Protein AF-X1D7E9-F1 (afdb_monomer_lite)

pLDDT: mean 92.28, std 5.75, range [45.84, 98.38]

Organism: NCBI:txid412755

Secondary structure (DSSP, 8-state):
--HHHHHHHHHHHHHHHHHHHHHHHHHHHHHHHHHHHTT-EETTEEGGGSHHHHHHHHHHHHHHHHHHHHHHHHHHHHHTT---HHHHHHHHHHHHHHHHHHHHHHHHHHTHHHHSTTSTHHHHHHHHHHHHHTTS-HHHHHHHHHHHHHTTT-S---EEEEGGGTEEEE--SPPTTTTS--SHHHHHHHHHHHHHHSTTPPPPHHHHHHHH---HHHHHHHHHHHHHTTSS------

Sequence (238 aa):
GKGWNIMMAGLNFERLINNTAMLGNVQDIIKLLFYYTRRRIQFNKTTSQIPRIQDLIAEILSMYRMGKVFNYNCAKQLDDGIEPTVDVSIAKWIPAEFLRDLTSRAIQVMGGDGVMSYYPVGPMLIGAKINEIAAGSTETQKMIIYRFSSRKFNEPFRMRWIDEINSAVVSKKDSRFKGLEVNEENVLKVIAHDYKVNPALYMTPDDVREDIGGSRTDLLNIFNKLEEQKLIAVHQDR

Foldseek 3Di:
DCVVVVVVVCLLVVLLVVLVVLLVLLVVLLVVLVVQQCPDDDPNHRNCPPVVSVVLSVVSVVLSVVLVVLSVVCVVCVVVVHNCLLSSLVSQQPSLVVSLVSLVVSLVSNPPVSCDPPDCSNVSNVVSNVSCPPSHHSVRSVVSNCVVVCVVVVPDQAWAQDPVVRATDRDPDAAPQAPPDPALVSLLVLQVRSCVRPPPDDDDLVNSCSHHNDDSVSSVVSVVVCVVVVSDDDDDDD

Radius of gyration: 27.27 Å; chains: 1; bounding box: 57×47×74 Å

InterPro domains:
  IPR009075 Acyl-CoA dehydrogenase/oxidase, C-terminal [PF00441] (1-147)
  IPR036250 Acyl-CoA dehydrogenase-like, C-terminal [SSF47203] (1-151)

Structure (mmCIF, N/CA/C/O backbone):
data_AF-X1D7E9-F1
#
_entry.id   AF-X1D7E9-F1
#
loop_
_atom_site.group_PDB
_atom_site.id
_atom_site.type_symbol
_atom_site.label_atom_id
_atom_site.label_alt_id
_atom_site.label_comp_id
_atom_site.label_asym_id
_atom_site.label_entity_id
_atom_site.label_seq_id
_atom_site.pdbx_PDB_ins_code
_atom_site.Cartn_x
_atom_site.Cartn_y
_atom_site.Cartn_z
_atom_site.occupancy
_atom_site.B_iso_or_equiv
_atom_site.auth_seq_id
_atom_site.auth_comp_id
_atom_site.auth_asym_id
_atom_site.auth_atom_id
_atom_site.pdbx_PDB_model_num
ATOM 1 N N . GLY A 1 1 ? 24.567 -24.540 6.178 1.00 80.44 1 GLY A N 1
ATOM 2 C CA . GLY A 1 1 ? 23.456 -25.248 6.861 1.00 80.44 1 GLY A CA 1
ATOM 3 C C . GLY A 1 1 ? 22.112 -24.871 6.246 1.00 80.44 1 GLY A C 1
ATOM 4 O O . GLY A 1 1 ? 22.088 -23.973 5.418 1.00 80.44 1 GLY A O 1
ATOM 5 N N . LYS A 1 2 ? 21.006 -25.531 6.636 1.00 91.31 2 LYS A N 1
ATOM 6 C CA . LYS A 1 2 ? 19.639 -25.315 6.090 1.00 91.31 2 LYS A CA 1
ATOM 7 C C . LYS A 1 2 ? 18.788 -24.271 6.853 1.00 91.31 2 LYS A C 1
ATOM 9 O O . LYS A 1 2 ? 17.602 -24.138 6.574 1.00 91.31 2 LYS A O 1
ATOM 14 N N . GLY A 1 3 ? 19.371 -23.539 7.809 1.00 87.50 3 GLY A N 1
ATOM 15 C CA . GLY A 1 3 ? 18.633 -22.677 8.750 1.00 87.50 3 GLY A CA 1
ATOM 16 C C . GLY A 1 3 ? 17.791 -21.575 8.099 1.00 87.50 3 GLY A C 1
ATOM 17 O O . GLY A 1 3 ? 16.661 -21.354 8.519 1.00 87.50 3 GLY A O 1
ATOM 18 N N . TRP A 1 4 ? 18.290 -20.947 7.028 1.00 85.50 4 TRP A N 1
ATOM 19 C CA . TRP A 1 4 ? 17.543 -19.923 6.288 1.00 85.50 4 TRP A CA 1
ATOM 20 C C . TRP A 1 4 ? 16.211 -20.453 5.742 1.00 85.50 4 TRP A C 1
ATOM 22 O O . TRP A 1 4 ? 15.165 -19.851 5.963 1.00 85.50 4 TRP A O 1
ATOM 32 N N . ASN A 1 5 ? 16.241 -21.615 5.085 1.00 84.06 5 ASN A N 1
ATOM 33 C CA . ASN A 1 5 ? 15.048 -22.211 4.483 1.00 84.06 5 ASN A CA 1
ATOM 34 C C . ASN A 1 5 ? 14.026 -22.624 5.548 1.00 84.06 5 ASN A C 1
ATOM 36 O O . ASN A 1 5 ? 12.832 -22.448 5.342 1.00 84.06 5 ASN A O 1
ATOM 40 N N . ILE A 1 6 ? 14.493 -23.130 6.695 1.00 86.31 6 ILE A N 1
ATOM 41 C CA . ILE A 1 6 ? 13.623 -23.512 7.817 1.00 86.31 6 ILE A CA 1
ATOM 42 C C . ILE A 1 6 ? 12.933 -22.275 8.405 1.00 86.31 6 ILE A C 1
ATOM 44 O O . ILE A 1 6 ? 11.724 -22.288 8.607 1.00 86.31 6 ILE A O 1
ATOM 48 N N . MET A 1 7 ? 13.682 -21.192 8.632 1.00 83.81 7 MET A N 1
ATOM 49 C CA . MET A 1 7 ? 13.130 -19.937 9.149 1.00 83.81 7 MET A CA 1
ATOM 50 C C . MET A 1 7 ? 12.119 -19.311 8.179 1.00 83.81 7 MET A C 1
ATOM 52 O O . MET A 1 7 ? 11.066 -18.844 8.601 1.00 83.81 7 MET A O 1
ATOM 56 N N . MET A 1 8 ? 12.413 -19.319 6.875 1.00 82.12 8 MET A N 1
ATOM 57 C CA . MET A 1 8 ? 11.519 -18.743 5.866 1.00 82.12 8 MET A CA 1
ATOM 58 C C . MET A 1 8 ? 10.240 -19.560 5.652 1.00 82.12 8 MET A C 1
ATOM 60 O O . MET A 1 8 ? 9.213 -18.969 5.333 1.00 82.12 8 MET A O 1
ATOM 64 N N . ALA A 1 9 ? 10.269 -20.879 5.873 1.00 79.62 9 ALA A N 1
ATOM 65 C CA . ALA A 1 9 ? 9.110 -21.750 5.666 1.00 79.62 9 ALA A CA 1
ATOM 66 C C . ALA A 1 9 ? 7.913 -21.408 6.575 1.00 79.62 9 ALA A C 1
ATOM 68 O O . ALA A 1 9 ? 6.772 -21.572 6.162 1.00 79.62 9 ALA A O 1
ATOM 69 N N . GLY A 1 10 ? 8.152 -20.921 7.799 1.00 84.38 10 GLY A N 1
ATOM 70 C CA . GLY A 1 10 ? 7.080 -20.560 8.740 1.00 84.38 10 GLY A CA 1
ATOM 71 C C . GLY A 1 10 ? 6.667 -19.086 8.709 1.00 84.38 10 GLY A C 1
ATOM 72 O O . GLY A 1 10 ? 5.610 -18.724 9.224 1.00 84.38 10 GLY A O 1
ATOM 73 N N . LEU A 1 11 ? 7.485 -18.219 8.108 1.00 86.44 11 LEU A N 1
ATOM 74 C CA . LEU A 1 11 ? 7.355 -16.774 8.288 1.00 86.44 11 LEU A CA 1
ATOM 75 C C . LEU A 1 11 ? 6.113 -16.191 7.595 1.00 86.44 11 LEU A C 1
ATOM 77 O O . LEU A 1 11 ? 5.503 -15.252 8.103 1.00 86.44 11 LEU A O 1
ATOM 81 N N . ASN A 1 12 ? 5.708 -16.738 6.447 1.00 84.94 12 ASN A N 1
ATOM 82 C CA . ASN A 1 12 ? 4.492 -16.284 5.763 1.00 84.94 12 ASN A CA 1
ATOM 83 C C . ASN A 1 12 ? 3.224 -16.670 6.537 1.00 84.94 12 ASN A C 1
ATOM 85 O O . ASN A 1 12 ? 2.310 -15.855 6.672 1.00 84.94 12 ASN A O 1
ATOM 89 N N . PHE A 1 13 ? 3.209 -17.863 7.128 1.00 88.31 13 PHE A N 1
ATOM 90 C CA . PHE A 1 13 ? 2.128 -18.294 8.007 1.00 88.31 13 PHE A CA 1
ATOM 91 C C . PHE A 1 13 ? 2.035 -17.417 9.267 1.00 88.31 13 PHE A C 1
ATOM 93 O O . PHE A 1 13 ? 0.954 -16.940 9.614 1.00 88.31 13 PHE A O 1
ATOM 100 N N . GLU A 1 14 ? 3.171 -17.110 9.904 1.00 90.69 14 GLU A N 1
ATOM 101 C CA . GLU A 1 14 ? 3.236 -16.199 11.057 1.00 90.69 14 GLU A CA 1
ATOM 102 C C . GLU A 1 14 ? 2.660 -14.811 10.728 1.00 90.69 14 GLU A C 1
ATOM 104 O O . GLU A 1 14 ? 1.831 -14.280 11.473 1.00 90.69 14 GLU A O 1
ATOM 109 N N . ARG A 1 15 ? 3.053 -14.228 9.587 1.00 91.50 15 ARG A N 1
ATOM 110 C CA . ARG A 1 15 ? 2.552 -12.920 9.125 1.00 91.50 15 ARG A CA 1
ATOM 111 C C . ARG A 1 15 ? 1.037 -12.910 8.966 1.00 91.50 15 ARG A C 1
ATOM 113 O O . ARG A 1 15 ? 0.391 -11.932 9.347 1.00 91.50 15 ARG A O 1
ATOM 120 N N . LEU A 1 16 ? 0.477 -13.991 8.429 1.00 91.31 16 LEU A N 1
ATOM 121 C CA . LEU A 1 16 ? -0.961 -14.122 8.242 1.00 91.31 16 LEU A CA 1
ATOM 122 C C . LEU A 1 16 ? -1.711 -14.231 9.580 1.00 91.31 16 LEU A C 1
ATOM 124 O O . LEU A 1 16 ? -2.737 -13.574 9.779 1.00 91.31 16 LEU A O 1
ATOM 128 N N . ILE A 1 17 ? -1.182 -15.006 10.531 1.00 91.88 17 ILE A N 1
ATOM 129 C CA . ILE A 1 17 ? -1.747 -15.087 11.886 1.00 91.88 17 ILE A CA 1
ATOM 130 C C . ILE A 1 17 ? -1.726 -13.712 12.552 1.00 91.88 17 ILE A C 1
ATOM 132 O O . ILE A 1 17 ? -2.746 -13.274 13.089 1.00 91.88 17 ILE A O 1
ATOM 136 N N . ASN A 1 18 ? -0.599 -13.000 12.473 1.00 91.69 18 ASN A N 1
ATOM 137 C CA . ASN A 1 18 ? -0.478 -11.669 13.058 1.00 91.69 18 ASN A CA 1
ATOM 138 C C . ASN A 1 18 ? -1.509 -10.691 12.463 1.00 91.69 18 ASN A C 1
ATOM 140 O O . ASN A 1 18 ? -2.154 -9.934 13.189 1.00 91.69 18 ASN A O 1
ATOM 144 N N . ASN A 1 19 ? -1.768 -10.764 11.154 1.00 93.19 19 ASN A N 1
ATOM 145 C CA . ASN A 1 19 ? -2.811 -9.944 10.540 1.00 93.19 19 ASN A CA 1
ATOM 146 C C . ASN A 1 19 ? -4.205 -10.174 11.143 1.00 93.19 19 ASN A C 1
ATOM 148 O O . ASN A 1 19 ? -4.967 -9.229 11.356 1.00 93.19 19 ASN A O 1
ATOM 152 N N . THR A 1 20 ? -4.527 -11.411 11.511 1.00 94.19 20 THR A N 1
ATOM 153 C CA . THR A 1 20 ? -5.796 -11.720 12.182 1.00 94.19 20 THR A CA 1
ATOM 154 C C . THR A 1 20 ? -5.917 -10.985 13.523 1.00 94.19 20 THR A C 1
ATOM 156 O O . THR A 1 20 ? -6.974 -10.424 13.823 1.00 94.19 20 THR A O 1
ATOM 159 N N . ALA A 1 21 ? -4.828 -10.907 14.296 1.00 93.56 21 ALA A N 1
ATOM 160 C CA . ALA A 1 21 ? -4.789 -10.148 15.546 1.00 93.56 21 ALA A CA 1
ATOM 161 C C . ALA A 1 21 ? -4.946 -8.634 15.310 1.00 93.56 21 ALA A C 1
ATOM 163 O O . ALA A 1 21 ? -5.718 -7.973 16.008 1.00 93.56 21 ALA A O 1
ATOM 164 N N . MET A 1 22 ? -4.287 -8.086 14.282 1.00 95.06 22 MET A N 1
ATOM 165 C CA . MET A 1 22 ? -4.436 -6.674 13.908 1.00 95.06 22 MET A CA 1
ATOM 166 C C . MET A 1 22 ? -5.881 -6.324 13.541 1.00 95.06 22 MET A C 1
ATOM 168 O O . MET A 1 22 ? -6.415 -5.324 14.022 1.00 95.06 22 MET A O 1
ATOM 172 N N . LEU A 1 23 ? -6.547 -7.162 12.744 1.00 95.88 23 LEU A N 1
ATOM 173 C CA . LEU A 1 23 ? -7.957 -6.975 12.391 1.00 95.88 23 LEU A CA 1
ATOM 174 C C . LEU A 1 23 ? -8.880 -7.084 13.616 1.00 95.88 23 LEU A C 1
ATOM 176 O O . LEU A 1 23 ? -9.888 -6.378 13.679 1.00 95.88 23 LEU A O 1
ATOM 180 N N . GLY A 1 24 ? -8.530 -7.912 14.605 1.00 96.00 24 GLY A N 1
ATOM 181 C CA . GLY A 1 24 ? -9.195 -7.937 15.911 1.00 96.00 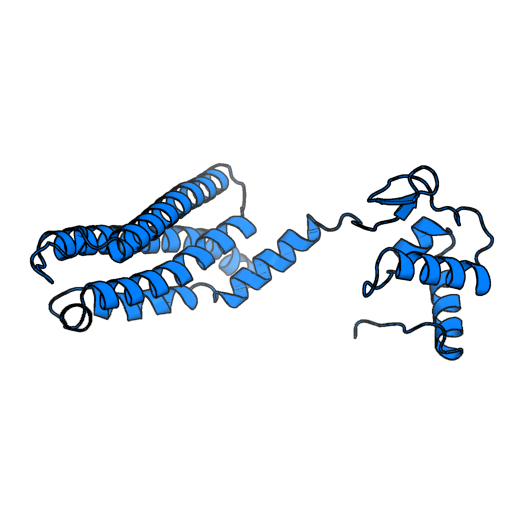24 GLY A CA 1
ATOM 182 C C . GLY A 1 24 ? -9.116 -6.585 16.625 1.00 96.00 24 GLY A C 1
ATOM 183 O O . GLY A 1 24 ? -10.146 -6.020 16.989 1.00 96.00 24 GLY A O 1
ATOM 184 N N . ASN A 1 25 ? -7.916 -6.002 16.711 1.00 95.62 25 ASN A N 1
ATOM 185 C CA . ASN A 1 25 ? -7.718 -4.675 17.306 1.00 95.62 25 ASN A CA 1
ATOM 186 C C . ASN A 1 25 ? -8.509 -3.584 16.568 1.00 95.62 25 ASN A C 1
ATOM 188 O O . ASN A 1 25 ? -9.142 -2.741 17.203 1.00 95.62 25 ASN A O 1
ATOM 192 N N . VAL A 1 26 ? -8.536 -3.622 15.230 1.00 96.69 26 VAL A N 1
ATOM 193 C CA . VAL A 1 26 ? -9.368 -2.712 14.421 1.00 96.69 26 VAL A CA 1
ATOM 194 C C . VAL A 1 26 ? -10.842 -2.832 14.818 1.00 96.69 26 VAL A C 1
ATOM 196 O O . VAL A 1 26 ? -11.518 -1.821 15.018 1.00 96.69 26 VAL A O 1
ATOM 199 N N . GLN A 1 27 ? -11.350 -4.059 14.961 1.00 97.06 27 GLN A N 1
ATOM 200 C CA . GLN A 1 27 ? -12.735 -4.300 15.358 1.00 97.06 27 GLN A CA 1
ATOM 201 C C . GLN A 1 27 ? -13.048 -3.723 16.744 1.00 97.06 27 GLN A C 1
ATOM 203 O O . GLN A 1 27 ? -14.123 -3.151 16.942 1.00 97.06 27 GLN A O 1
ATOM 208 N N . ASP A 1 28 ? -12.127 -3.849 17.695 1.00 96.50 28 ASP A N 1
ATOM 209 C CA . ASP A 1 28 ? -12.315 -3.323 19.046 1.00 96.50 28 ASP A CA 1
ATOM 210 C C . ASP A 1 28 ? -12.278 -1.793 19.082 1.00 96.50 28 ASP A C 1
ATOM 212 O O . ASP A 1 28 ? -13.122 -1.178 19.741 1.00 96.50 28 ASP A O 1
ATOM 216 N N . ILE A 1 29 ? -11.412 -1.161 18.284 1.00 97.00 29 ILE A N 1
ATOM 217 C CA . ILE A 1 29 ? -11.416 0.297 18.111 1.00 97.00 29 ILE A CA 1
ATOM 218 C C . ILE A 1 29 ? -12.740 0.768 17.490 1.00 97.00 29 ILE A C 1
ATOM 220 O O . ILE A 1 29 ? -13.315 1.750 17.956 1.00 97.00 29 ILE A O 1
ATOM 224 N N . ILE A 1 30 ? -13.287 0.059 16.495 1.00 97.56 30 ILE A N 1
ATOM 225 C CA . ILE A 1 30 ? -14.600 0.385 15.908 1.00 97.56 30 ILE A CA 1
ATOM 226 C C . ILE A 1 30 ? -15.702 0.353 16.976 1.00 97.56 30 ILE A C 1
ATOM 228 O O . ILE A 1 30 ? -16.506 1.287 17.064 1.00 97.56 30 ILE A O 1
ATOM 232 N N . LYS A 1 31 ? -15.747 -0.700 17.805 1.00 97.69 31 LYS A N 1
ATOM 233 C CA . LYS A 1 31 ? -16.727 -0.808 18.902 1.00 97.69 31 LYS A CA 1
ATOM 234 C C . LYS A 1 31 ? -16.587 0.363 19.874 1.00 97.69 31 LYS A C 1
ATOM 236 O O . LYS A 1 31 ? -17.596 0.970 20.238 1.00 97.69 31 LYS A O 1
ATOM 241 N N . LEU A 1 32 ? -15.353 0.701 20.252 1.00 96.81 32 LEU A N 1
ATOM 242 C CA . LEU A 1 32 ? -15.055 1.816 21.147 1.00 96.81 32 LEU A CA 1
ATOM 243 C C . LEU A 1 32 ? -15.514 3.155 20.556 1.00 96.81 32 LEU A C 1
ATOM 245 O O . LEU A 1 32 ? -16.191 3.924 21.238 1.00 96.81 32 LEU A O 1
ATOM 249 N N . LEU A 1 33 ? -15.226 3.411 19.278 1.00 97.38 33 LEU A N 1
ATOM 250 C CA . LEU A 1 33 ? -15.646 4.629 18.585 1.00 97.38 33 LEU A CA 1
ATOM 251 C C . LEU A 1 33 ? -17.167 4.770 18.554 1.00 97.38 33 LEU A C 1
ATOM 253 O O . LEU A 1 33 ? -17.686 5.835 18.893 1.00 97.38 33 LEU A O 1
ATOM 257 N N . PHE A 1 34 ? -17.904 3.712 18.212 1.00 98.06 34 PHE A N 1
ATOM 258 C CA . PHE A 1 34 ? -19.368 3.751 18.251 1.00 98.06 34 PHE A CA 1
ATOM 259 C C . PHE A 1 34 ? -19.910 3.944 19.667 1.00 98.06 34 PHE A C 1
ATOM 261 O O . PHE A 1 34 ? -20.868 4.695 19.856 1.00 98.06 34 PHE A O 1
ATOM 268 N N . TYR A 1 35 ? -19.314 3.282 20.661 1.00 97.19 35 TYR A N 1
ATOM 269 C CA . TYR A 1 35 ? -19.710 3.441 22.056 1.00 97.19 35 TYR A CA 1
ATOM 270 C C . TYR A 1 35 ? -19.557 4.895 22.514 1.00 97.19 35 TYR A C 1
ATOM 272 O O . TYR A 1 35 ? -20.509 5.470 23.050 1.00 97.19 35 TYR A O 1
ATOM 280 N N . TYR A 1 36 ? -18.385 5.477 22.256 1.00 97.56 36 TYR A N 1
ATOM 281 C CA . TYR A 1 36 ? -17.992 6.801 22.715 1.00 97.56 36 TYR A CA 1
ATOM 282 C C . TYR A 1 36 ? -18.751 7.914 21.978 1.00 97.56 36 TYR A C 1
ATOM 284 O O . TYR A 1 36 ? -19.375 8.775 22.599 1.00 97.56 36 TYR A O 1
ATOM 292 N N . THR A 1 37 ? -18.782 7.871 20.644 1.00 98.00 37 THR A N 1
ATOM 293 C CA . THR A 1 37 ? -19.368 8.952 19.827 1.00 98.00 37 THR A CA 1
ATOM 294 C C . THR A 1 37 ? -20.886 9.070 19.946 1.00 98.00 37 THR A C 1
ATOM 296 O O . THR A 1 37 ? -21.442 10.158 19.801 1.00 98.00 37 THR A O 1
ATOM 299 N N . ARG A 1 38 ? -21.581 7.967 20.248 1.00 98.31 38 ARG A N 1
ATOM 300 C CA . ARG A 1 38 ? -23.034 7.972 20.495 1.00 98.31 38 ARG A CA 1
ATOM 301 C C . ARG A 1 38 ? -23.414 8.503 21.879 1.00 98.31 38 ARG A C 1
ATOM 303 O O . ARG A 1 38 ? -24.591 8.734 22.125 1.00 98.31 38 ARG A O 1
ATOM 310 N N . ARG A 1 39 ? -22.444 8.665 22.784 1.00 97.88 39 ARG A N 1
ATOM 311 C CA . ARG A 1 39 ? -22.662 9.103 24.176 1.00 97.88 39 ARG A CA 1
ATOM 312 C C . ARG A 1 39 ? -22.081 10.478 24.470 1.00 97.88 39 ARG A C 1
ATOM 314 O O . ARG A 1 39 ? -22.565 11.164 25.363 1.00 97.88 39 ARG A O 1
ATOM 321 N N . ARG A 1 40 ? -21.065 10.904 23.721 1.00 97.81 40 ARG A N 1
ATOM 322 C CA . ARG A 1 40 ? -20.473 12.231 23.871 1.00 97.81 40 ARG A CA 1
ATOM 323 C C . ARG A 1 40 ? -21.358 13.292 23.226 1.00 97.81 40 ARG A C 1
ATOM 325 O O . ARG A 1 40 ? -21.614 13.226 22.026 1.00 97.81 40 ARG A O 1
ATOM 332 N N . ILE A 1 41 ? -21.761 14.290 24.009 1.00 97.69 41 ILE A N 1
ATOM 333 C CA . ILE A 1 41 ? -22.500 15.462 23.530 1.00 97.69 41 ILE A CA 1
ATOM 334 C C . ILE A 1 41 ? -21.530 16.626 23.310 1.00 97.69 41 ILE A C 1
ATOM 336 O O . ILE A 1 41 ? -20.793 17.007 24.216 1.00 97.69 41 ILE A O 1
ATOM 340 N N . GLN A 1 42 ? -21.536 17.198 22.108 1.00 96.56 42 GLN A N 1
ATOM 341 C CA . GLN A 1 42 ? -20.865 18.457 21.780 1.00 96.56 42 GLN A CA 1
ATOM 342 C C . GLN A 1 42 ? -21.752 19.254 20.827 1.00 96.56 42 GLN A C 1
ATOM 344 O O . GLN A 1 42 ? -22.390 18.681 19.946 1.00 96.56 42 GLN A O 1
ATOM 349 N N . PHE A 1 43 ? -21.789 20.579 20.986 1.00 96.31 43 PHE A N 1
ATOM 350 C CA . PHE A 1 43 ? -22.616 21.455 20.145 1.00 96.31 43 PHE A CA 1
ATOM 351 C C . PHE A 1 43 ? -24.093 21.008 20.102 1.00 96.31 43 PHE A C 1
ATOM 353 O O . PHE A 1 43 ? -24.699 20.937 19.034 1.00 96.31 43 PHE A O 1
ATOM 360 N N . ASN A 1 44 ? -24.650 20.664 21.271 1.00 96.81 44 ASN A N 1
ATOM 361 C CA . ASN A 1 44 ? -26.040 20.222 21.471 1.00 96.81 44 ASN A CA 1
ATOM 362 C C . ASN A 1 44 ? -26.464 18.965 20.689 1.00 96.81 44 ASN A C 1
ATOM 364 O O . ASN A 1 44 ? -27.652 18.734 20.484 1.00 96.81 44 ASN A O 1
ATOM 368 N N . LYS A 1 45 ? -25.512 18.134 20.257 1.00 97.50 45 LYS A N 1
ATOM 369 C CA . LYS A 1 45 ? -25.786 16.864 19.576 1.00 97.50 45 LYS A CA 1
ATOM 370 C C . LYS A 1 45 ? -24.745 15.813 19.932 1.00 97.50 45 LYS A C 1
ATOM 372 O O . LYS A 1 45 ? -23.684 16.135 20.468 1.00 97.50 45 LYS A O 1
ATOM 377 N N . THR A 1 46 ? -25.035 14.547 19.650 1.00 98.38 46 THR A N 1
ATOM 378 C CA . THR A 1 46 ? -24.014 13.503 19.814 1.00 98.38 46 THR A CA 1
ATOM 379 C C . THR A 1 46 ? -22.894 13.722 18.801 1.00 98.38 46 THR A C 1
ATOM 381 O O . THR A 1 46 ? -23.150 14.138 17.667 1.00 98.38 46 THR A O 1
ATOM 384 N N . THR A 1 47 ? -21.648 13.410 19.153 1.00 98.19 47 THR A N 1
ATOM 385 C CA . THR A 1 47 ? -20.546 13.535 18.187 1.00 98.19 47 THR A CA 1
ATOM 386 C C . THR A 1 47 ? -20.705 12.568 17.012 1.00 98.19 47 THR A C 1
ATOM 388 O O . THR A 1 47 ? -20.249 12.865 15.913 1.00 98.19 47 THR A O 1
ATOM 391 N N . SER A 1 48 ? -21.466 11.478 17.174 1.00 97.94 48 SER A N 1
ATOM 392 C CA . SER A 1 48 ? -21.861 10.588 16.070 1.00 97.94 48 SER A CA 1
ATOM 393 C C . SER A 1 48 ? -22.711 11.259 14.975 1.00 97.94 48 SER A C 1
ATOM 395 O O . SER A 1 48 ? -22.806 10.733 13.869 1.00 97.94 48 SER A O 1
ATOM 397 N N . GLN A 1 49 ? -23.308 12.426 15.250 1.00 97.94 49 GLN A N 1
ATOM 398 C CA . GLN A 1 49 ? -24.064 13.235 14.280 1.00 97.94 49 GLN A CA 1
ATOM 399 C C . GLN A 1 49 ? -23.194 14.283 13.562 1.00 97.94 49 GLN A C 1
ATOM 401 O O . GLN A 1 49 ? -23.713 15.119 12.821 1.00 97.94 49 GLN A O 1
ATOM 406 N N . ILE A 1 50 ? -21.879 14.297 13.799 1.00 97.62 50 ILE A N 1
ATOM 407 C CA . ILE A 1 50 ? -20.941 15.173 13.093 1.00 97.62 50 ILE A CA 1
ATOM 408 C C . ILE A 1 50 ? -20.507 14.464 11.798 1.00 97.62 50 ILE A C 1
ATOM 410 O O . ILE A 1 50 ? -19.894 13.401 11.900 1.00 97.62 50 ILE A O 1
ATOM 414 N N . PRO A 1 51 ? -20.746 15.039 10.598 1.00 97.31 51 PRO A N 1
ATOM 415 C CA . PRO A 1 51 ? -20.455 14.374 9.320 1.00 97.31 51 PRO A CA 1
ATOM 416 C C . PRO A 1 51 ? -19.018 13.860 9.206 1.00 97.31 51 PRO A C 1
ATOM 418 O O . PRO A 1 51 ? -18.803 12.693 8.916 1.00 97.31 51 PRO A O 1
ATOM 421 N N . ARG A 1 52 ? -18.029 14.667 9.612 1.00 96.19 52 ARG A N 1
ATOM 422 C CA . ARG A 1 52 ? -16.613 14.265 9.593 1.00 96.19 52 ARG A CA 1
ATOM 423 C C . ARG A 1 52 ? -16.316 12.997 10.412 1.00 96.19 52 ARG A C 1
ATOM 425 O O . ARG A 1 52 ? -15.412 12.247 10.062 1.00 96.19 52 ARG A O 1
ATOM 432 N N . ILE A 1 53 ? -17.040 12.754 11.509 1.00 97.31 53 ILE A N 1
ATOM 433 C CA . ILE A 1 53 ? -16.892 11.520 12.303 1.00 97.31 53 ILE A CA 1
ATOM 434 C C . ILE A 1 53 ? -17.549 10.337 11.582 1.00 97.31 53 ILE A C 1
ATOM 436 O O . ILE A 1 53 ? -17.039 9.222 11.654 1.00 97.31 53 ILE A O 1
ATOM 440 N N . GLN A 1 54 ? -18.653 10.570 10.872 1.00 97.69 54 GLN A N 1
ATOM 441 C CA . GLN A 1 54 ? -19.323 9.546 10.069 1.00 97.69 54 GLN A CA 1
ATOM 442 C C . GLN A 1 54 ? -18.446 9.115 8.890 1.00 97.69 54 GLN A C 1
ATOM 444 O O . GLN A 1 54 ? -18.251 7.914 8.714 1.00 97.69 54 GLN A O 1
ATOM 449 N N . ASP A 1 55 ? -17.850 10.073 8.173 1.00 97.88 55 ASP A N 1
ATOM 450 C CA . ASP A 1 55 ? -16.909 9.824 7.071 1.00 97.88 55 ASP A CA 1
ATOM 451 C C . ASP A 1 55 ? -15.733 8.963 7.547 1.00 97.88 55 ASP A C 1
ATOM 453 O O . ASP A 1 55 ? -15.440 7.904 6.993 1.00 97.88 55 ASP A O 1
ATOM 457 N N . LEU A 1 56 ? -15.128 9.361 8.670 1.00 97.00 56 LEU A N 1
ATOM 458 C CA . LEU A 1 56 ? -14.032 8.635 9.301 1.00 97.00 56 LEU A CA 1
ATOM 459 C C . LEU A 1 56 ? -14.418 7.188 9.640 1.00 97.00 56 LEU A C 1
ATOM 461 O O . LEU A 1 56 ? -13.686 6.258 9.318 1.00 97.00 56 LEU A O 1
ATOM 465 N N . ILE A 1 57 ? -15.564 6.979 10.292 1.00 96.94 57 ILE A N 1
ATOM 466 C CA . ILE A 1 57 ? -16.023 5.635 10.668 1.00 96.94 57 ILE A CA 1
ATOM 467 C C . ILE A 1 57 ? -16.359 4.798 9.422 1.00 96.94 57 ILE A C 1
ATOM 469 O O . ILE A 1 57 ? -16.100 3.593 9.420 1.00 96.94 57 ILE A O 1
ATOM 473 N N . ALA A 1 58 ? -16.888 5.409 8.359 1.00 98.06 58 ALA A N 1
ATOM 474 C CA . ALA A 1 58 ? -17.170 4.730 7.097 1.00 98.06 58 ALA A CA 1
ATOM 475 C C . ALA A 1 58 ? -15.887 4.225 6.414 1.00 98.06 58 ALA A C 1
ATOM 477 O O . ALA A 1 58 ? -15.835 3.064 5.993 1.00 98.06 58 ALA A O 1
ATOM 478 N N . GLU A 1 59 ? -14.828 5.038 6.372 1.00 97.44 59 GLU A N 1
ATOM 479 C CA . GLU A 1 59 ? -13.506 4.618 5.881 1.00 97.44 59 GLU A CA 1
ATOM 480 C C . GLU A 1 59 ? -12.953 3.443 6.698 1.00 97.44 59 GLU A C 1
ATOM 482 O O . GLU A 1 59 ? -12.504 2.439 6.139 1.00 97.44 59 GLU A O 1
ATOM 487 N N . ILE A 1 60 ? -13.048 3.531 8.029 1.00 97.19 60 ILE A N 1
ATOM 488 C CA . ILE A 1 60 ? -12.538 2.499 8.937 1.00 97.19 60 ILE A CA 1
ATOM 489 C C . ILE A 1 60 ? -13.267 1.166 8.727 1.00 97.19 60 ILE A C 1
ATOM 491 O O . ILE A 1 60 ? -12.635 0.111 8.636 1.00 97.19 60 ILE A O 1
ATOM 495 N N . LEU A 1 61 ? -14.598 1.200 8.623 1.00 97.69 61 LEU A N 1
ATOM 496 C CA . LEU A 1 61 ? -15.416 0.015 8.358 1.00 97.69 61 LEU A CA 1
ATOM 497 C C . LEU A 1 61 ? -15.097 -0.613 6.998 1.00 97.69 61 LEU A C 1
ATOM 499 O O . LEU A 1 61 ? -15.079 -1.841 6.885 1.00 97.69 61 LEU A O 1
ATOM 503 N N . SER A 1 62 ? -14.842 0.215 5.984 1.00 97.94 62 SER A N 1
ATOM 504 C CA . SER A 1 62 ? -14.493 -0.238 4.636 1.00 97.94 62 SER A CA 1
ATOM 505 C C . SER A 1 62 ? -13.156 -0.977 4.644 1.00 97.94 62 SER A C 1
ATOM 507 O O . SER A 1 62 ? -13.092 -2.132 4.219 1.00 97.94 62 SER A O 1
ATOM 509 N N . MET A 1 63 ? -12.126 -0.374 5.245 1.00 96.75 63 MET A N 1
ATOM 510 C CA . MET A 1 63 ? -10.806 -0.996 5.380 1.00 96.75 63 MET A CA 1
ATOM 511 C C . MET A 1 63 ? -10.843 -2.279 6.212 1.00 96.75 63 MET A C 1
ATOM 513 O O . MET A 1 63 ? -10.238 -3.276 5.823 1.00 96.75 63 MET A O 1
ATOM 517 N N . TYR A 1 64 ? -11.603 -2.305 7.311 1.00 97.31 64 TYR A N 1
ATOM 518 C CA . TYR A 1 64 ? -11.784 -3.516 8.115 1.00 97.31 64 TYR A CA 1
ATOM 519 C C . TYR A 1 64 ? -12.406 -4.662 7.306 1.00 97.31 64 TYR A C 1
ATOM 521 O O . TYR A 1 64 ? -11.928 -5.798 7.358 1.00 97.31 64 TYR A O 1
ATOM 529 N N . ARG A 1 65 ? -13.464 -4.379 6.533 1.00 97.31 65 ARG A N 1
ATOM 530 C CA . ARG A 1 65 ? -14.128 -5.388 5.694 1.00 97.31 65 ARG A CA 1
ATOM 531 C C . ARG A 1 65 ? -13.209 -5.892 4.583 1.00 97.31 65 ARG A C 1
ATOM 533 O O . ARG A 1 65 ? -13.106 -7.105 4.414 1.00 97.31 65 ARG A O 1
ATOM 540 N N . MET A 1 66 ? -12.519 -4.990 3.882 1.00 97.50 66 MET A N 1
ATOM 541 C CA . MET A 1 66 ? -11.546 -5.349 2.845 1.00 97.50 66 MET A CA 1
ATOM 542 C C . MET A 1 66 ? -10.414 -6.206 3.417 1.00 97.50 66 MET A C 1
ATOM 544 O O . MET A 1 66 ? -10.141 -7.285 2.896 1.00 97.50 66 MET A O 1
ATOM 548 N N . GLY A 1 67 ? -9.818 -5.776 4.532 1.00 96.00 67 GLY A N 1
ATOM 549 C CA . GLY A 1 67 ? -8.743 -6.501 5.205 1.00 96.00 67 GLY A CA 1
ATOM 550 C C . GLY A 1 67 ? -9.165 -7.900 5.651 1.00 96.00 67 GLY A C 1
ATOM 551 O O . GLY A 1 67 ? -8.421 -8.853 5.440 1.00 96.00 67 GLY A O 1
ATOM 552 N N . LYS A 1 68 ? -10.384 -8.060 6.188 1.00 95.81 68 LYS A N 1
ATOM 553 C CA . LYS A 1 68 ? -10.918 -9.381 6.554 1.00 95.81 68 LYS A CA 1
ATOM 554 C C . LYS A 1 68 ? -11.065 -10.314 5.364 1.00 95.81 68 LYS A C 1
ATOM 556 O O . LYS A 1 68 ? -10.587 -11.442 5.435 1.00 95.81 68 LYS A O 1
ATOM 561 N N . VAL A 1 69 ? -11.732 -9.868 4.300 1.00 97.44 69 VAL A N 1
ATOM 562 C CA . VAL A 1 69 ? -11.937 -10.699 3.102 1.00 97.44 69 VAL A CA 1
ATOM 563 C C . VAL A 1 69 ? -10.591 -11.094 2.501 1.00 97.44 69 VAL A C 1
ATOM 565 O O . VAL A 1 69 ? -10.373 -12.265 2.204 1.00 97.44 69 VAL A O 1
ATOM 568 N N . PHE A 1 70 ? -9.661 -10.144 2.404 1.00 97.31 70 PHE A N 1
ATOM 569 C CA . PHE A 1 70 ? -8.326 -10.392 1.875 1.00 97.31 70 PHE A CA 1
ATOM 570 C C . PHE A 1 70 ? -7.522 -11.382 2.734 1.00 97.31 70 PHE A C 1
ATOM 572 O O . PHE A 1 70 ? -6.907 -12.302 2.198 1.00 97.31 70 PHE A O 1
ATOM 579 N N . ASN A 1 71 ? -7.584 -11.262 4.066 1.00 95.38 71 ASN A N 1
ATOM 580 C CA . ASN A 1 71 ? -6.922 -12.190 4.985 1.00 95.38 71 ASN A CA 1
ATOM 581 C C . ASN A 1 71 ? -7.468 -13.620 4.865 1.00 95.38 71 ASN A C 1
ATOM 583 O O . ASN A 1 71 ? -6.692 -14.568 4.792 1.00 95.38 71 ASN A O 1
ATOM 587 N N . TYR A 1 72 ? -8.795 -13.782 4.796 1.00 95.75 72 TYR A N 1
ATOM 588 C CA . TYR A 1 72 ? -9.408 -15.095 4.573 1.00 95.75 72 TYR A CA 1
ATOM 589 C C . TYR A 1 72 ? -9.045 -15.679 3.207 1.00 95.75 72 TYR A C 1
ATOM 591 O O . TYR A 1 72 ? -8.819 -16.880 3.110 1.00 95.75 72 TYR A O 1
ATOM 599 N N . ASN A 1 73 ? -8.941 -14.850 2.165 1.00 96.44 73 ASN A N 1
ATOM 600 C CA . ASN A 1 73 ? -8.481 -15.303 0.855 1.00 96.44 73 ASN A CA 1
ATOM 601 C C . ASN A 1 73 ? -7.030 -15.813 0.901 1.00 96.44 73 ASN A C 1
ATOM 603 O O . ASN A 1 73 ? -6.728 -16.850 0.320 1.00 96.44 73 ASN A O 1
ATOM 607 N N . CYS A 1 74 ? -6.137 -15.129 1.623 1.00 95.44 74 CYS A N 1
ATOM 608 C CA . CYS A 1 74 ? -4.764 -15.600 1.830 1.00 95.44 74 CYS A CA 1
ATOM 609 C C . CYS A 1 74 ? -4.728 -16.926 2.605 1.00 95.44 74 CYS A C 1
ATOM 611 O O . CYS A 1 74 ? -3.988 -17.830 2.231 1.00 95.44 74 CYS A O 1
ATOM 613 N N . ALA A 1 75 ? -5.551 -17.057 3.653 1.00 94.31 75 ALA A N 1
ATOM 614 C CA . ALA A 1 75 ? -5.678 -18.299 4.415 1.00 94.31 75 ALA A CA 1
ATOM 615 C C . ALA A 1 75 ? -6.163 -19.454 3.533 1.00 94.31 75 ALA A C 1
ATOM 617 O O . ALA A 1 75 ? -5.553 -20.515 3.527 1.00 94.31 75 ALA A O 1
ATOM 618 N N . LYS A 1 76 ? -7.191 -19.214 2.709 1.00 95.75 76 LYS A N 1
ATOM 619 C CA . LYS A 1 76 ? -7.715 -20.218 1.781 1.00 95.75 76 LYS A CA 1
ATOM 620 C C . LYS A 1 76 ? -6.663 -20.684 0.773 1.00 95.75 76 LYS A C 1
ATOM 622 O O . LYS A 1 76 ? -6.584 -21.874 0.501 1.00 95.75 76 LYS A O 1
ATOM 627 N N . GLN A 1 77 ? -5.857 -19.765 0.239 1.00 94.69 77 GLN A N 1
ATOM 628 C CA . GLN A 1 77 ? -4.753 -20.112 -0.660 1.00 94.69 77 GLN A CA 1
ATOM 629 C C . GLN A 1 77 ? -3.717 -21.011 0.033 1.00 94.69 77 GLN A C 1
ATOM 631 O O . GLN A 1 77 ? -3.305 -22.006 -0.558 1.00 94.69 77 GLN A O 1
ATOM 636 N N . LEU A 1 78 ? -3.349 -20.706 1.284 1.00 91.62 78 LEU A N 1
ATOM 637 C CA . LEU A 1 78 ? -2.454 -21.565 2.071 1.00 91.62 78 LEU A CA 1
ATOM 638 C C . LEU A 1 78 ? -3.062 -22.950 2.330 1.00 91.62 78 LEU A C 1
ATOM 640 O O . LEU A 1 78 ? -2.363 -23.950 2.176 1.00 91.62 78 LEU A O 1
ATOM 644 N N . ASP A 1 79 ? -4.353 -23.021 2.665 1.00 93.31 79 ASP A N 1
ATOM 645 C CA . ASP A 1 79 ? -5.070 -24.291 2.850 1.00 93.31 79 ASP A CA 1
ATOM 646 C C . ASP A 1 79 ? -5.096 -25.132 1.558 1.00 93.31 79 ASP A C 1
ATOM 648 O O . ASP A 1 79 ? -5.059 -26.361 1.613 1.00 93.31 79 ASP A O 1
ATOM 652 N N . ASP A 1 80 ? -5.103 -24.477 0.392 1.00 95.50 80 ASP A N 1
ATOM 653 C CA . ASP A 1 80 ? -5.024 -25.113 -0.930 1.00 95.50 80 ASP A CA 1
ATOM 654 C C . ASP A 1 80 ? -3.590 -25.504 -1.340 1.00 95.50 80 ASP A C 1
ATOM 656 O O . ASP A 1 80 ? -3.365 -25.979 -2.455 1.00 95.50 80 ASP A O 1
ATOM 660 N N . GLY A 1 81 ? -2.602 -25.310 -0.460 1.00 90.88 81 GLY A N 1
ATOM 661 C CA . GLY A 1 81 ? -1.193 -25.609 -0.727 1.00 90.88 81 GLY A CA 1
ATOM 662 C C . GLY A 1 81 ? -0.503 -24.607 -1.659 1.00 90.88 81 GLY A C 1
ATOM 663 O O . GLY A 1 81 ? 0.594 -24.876 -2.153 1.00 90.88 81 GLY A O 1
ATOM 664 N N . ILE A 1 82 ? -1.129 -23.456 -1.917 1.00 91.62 82 ILE A N 1
ATOM 665 C CA . ILE A 1 82 ? -0.531 -22.337 -2.647 1.00 91.62 82 ILE A CA 1
ATOM 666 C C . ILE A 1 82 ? 0.223 -21.482 -1.630 1.00 91.62 82 ILE A C 1
ATOM 668 O O . ILE A 1 82 ? -0.290 -21.224 -0.552 1.00 91.62 82 ILE A O 1
ATOM 672 N N . GLU A 1 83 ? 1.422 -21.005 -1.970 1.00 87.06 83 GLU A N 1
ATOM 673 C CA . GLU A 1 83 ? 2.198 -20.093 -1.119 1.00 87.06 83 GLU A CA 1
ATOM 674 C C . GLU A 1 83 ? 2.053 -18.644 -1.628 1.00 87.06 83 GLU A C 1
ATOM 676 O O . GLU A 1 83 ? 2.801 -18.218 -2.522 1.00 87.06 83 GLU A O 1
ATOM 681 N N . PRO A 1 84 ? 1.104 -17.842 -1.106 1.00 89.12 84 PRO A N 1
ATOM 682 C CA . PRO A 1 84 ? 0.749 -16.558 -1.688 1.00 89.12 84 PRO A CA 1
ATOM 683 C C . PRO A 1 84 ? 1.641 -15.449 -1.115 1.00 89.12 84 PRO A C 1
ATOM 685 O O . PRO A 1 84 ? 1.177 -14.529 -0.448 1.00 89.12 84 PRO A O 1
ATOM 688 N N . THR A 1 85 ? 2.952 -15.531 -1.372 1.00 90.94 85 THR A N 1
ATOM 689 C CA . THR A 1 85 ? 3.969 -14.638 -0.771 1.00 90.94 85 THR A CA 1
ATOM 690 C C . THR A 1 85 ? 3.636 -13.150 -0.948 1.00 90.94 85 THR A C 1
ATOM 692 O O . THR A 1 85 ? 3.750 -12.377 0.000 1.00 90.94 85 THR A O 1
ATOM 695 N N . VAL A 1 86 ? 3.205 -12.738 -2.149 1.00 93.75 86 VAL A N 1
ATOM 696 C CA . VAL A 1 86 ? 2.832 -11.337 -2.422 1.00 93.75 86 VAL A CA 1
ATOM 697 C C . VAL A 1 86 ? 1.600 -10.935 -1.616 1.00 93.75 86 VAL A C 1
ATOM 699 O O . VAL A 1 86 ? 1.620 -9.892 -0.962 1.00 93.75 86 VAL A O 1
ATOM 702 N N . ASP A 1 87 ? 0.560 -11.768 -1.611 1.00 95.25 87 ASP A N 1
ATOM 703 C CA . ASP A 1 87 ? -0.685 -11.453 -0.913 1.00 95.25 87 ASP A CA 1
ATOM 704 C C . ASP A 1 87 ? -0.469 -11.414 0.602 1.00 95.25 87 ASP A C 1
ATOM 706 O O . ASP A 1 87 ? -0.945 -10.497 1.259 1.00 95.25 87 ASP A O 1
ATOM 710 N N . VAL A 1 88 ? 0.331 -12.322 1.166 1.00 94.56 88 VAL A N 1
ATOM 711 C CA . VAL A 1 88 ? 0.699 -12.294 2.592 1.00 94.56 88 VAL A CA 1
ATOM 712 C C . VAL A 1 88 ? 1.480 -11.025 2.938 1.00 94.56 88 VAL A C 1
ATOM 714 O O . VAL A 1 88 ? 1.218 -10.406 3.971 1.00 94.56 88 VAL A O 1
ATOM 717 N N . SER A 1 89 ? 2.402 -10.582 2.077 1.00 95.12 89 SER A N 1
ATOM 718 C CA . SER A 1 89 ? 3.102 -9.308 2.274 1.00 95.12 89 SER A CA 1
ATOM 719 C C . SER A 1 89 ? 2.144 -8.111 2.254 1.00 95.12 89 SER A C 1
ATOM 721 O O . SER A 1 89 ? 2.281 -7.219 3.096 1.00 95.12 89 SER A O 1
ATOM 723 N N . ILE A 1 90 ? 1.144 -8.103 1.363 1.00 96.06 90 ILE A N 1
ATOM 724 C CA . ILE A 1 90 ? 0.082 -7.079 1.327 1.00 96.06 90 ILE A CA 1
ATOM 725 C C . ILE A 1 90 ? -0.767 -7.144 2.604 1.00 96.06 90 ILE A C 1
ATOM 727 O O . ILE A 1 90 ? -0.997 -6.117 3.248 1.00 96.06 90 ILE A O 1
ATOM 731 N N . ALA A 1 91 ? -1.181 -8.350 3.000 1.00 95.25 91 ALA A N 1
ATOM 732 C CA . ALA A 1 91 ? -2.012 -8.616 4.171 1.00 95.25 91 ALA A CA 1
ATOM 733 C C . ALA A 1 91 ? -1.303 -8.237 5.473 1.00 95.25 91 ALA A C 1
ATOM 735 O O . ALA A 1 91 ? -1.963 -7.881 6.440 1.00 95.25 91 ALA A O 1
ATOM 736 N N . LYS A 1 92 ? 0.032 -8.265 5.511 1.00 94.12 92 LYS A N 1
ATOM 737 C CA . LYS A 1 92 ? 0.810 -7.775 6.652 1.00 94.12 92 LYS A CA 1
ATOM 738 C C . LYS A 1 92 ? 0.975 -6.260 6.630 1.00 94.12 92 LYS A C 1
ATOM 740 O O . LYS A 1 92 ? 0.836 -5.614 7.664 1.00 94.12 92 LYS A O 1
ATOM 745 N N . TRP A 1 93 ? 1.339 -5.693 5.481 1.00 95.62 93 TRP A N 1
ATOM 746 C CA . TRP A 1 93 ? 1.694 -4.277 5.383 1.00 95.62 93 TRP A CA 1
ATOM 747 C C . TRP A 1 93 ? 0.488 -3.357 5.588 1.00 95.62 93 TRP A C 1
ATOM 749 O O . TRP A 1 93 ? 0.539 -2.494 6.468 1.00 95.62 93 TRP A O 1
ATOM 759 N N . ILE A 1 94 ? -0.579 -3.536 4.803 1.00 95.75 94 ILE A N 1
ATOM 760 C CA . ILE A 1 94 ? -1.702 -2.587 4.781 1.00 95.75 94 ILE A CA 1
ATOM 761 C C . ILE A 1 94 ? -2.368 -2.482 6.163 1.00 95.75 94 ILE A C 1
ATOM 763 O O . ILE A 1 94 ? -2.518 -1.365 6.662 1.00 95.75 94 ILE A O 1
ATOM 767 N N . PRO A 1 95 ? -2.725 -3.591 6.838 1.00 95.06 95 PRO A N 1
ATOM 768 C CA . PRO A 1 95 ? -3.370 -3.528 8.146 1.00 95.06 95 PRO A CA 1
ATOM 769 C C . PRO A 1 95 ? -2.452 -3.006 9.254 1.00 95.06 95 PRO A C 1
ATOM 771 O O . PRO A 1 95 ? -2.956 -2.386 10.185 1.00 95.06 95 PRO A O 1
ATOM 774 N N . ALA A 1 96 ? -1.130 -3.188 9.151 1.00 95.31 96 ALA A N 1
ATOM 775 C CA . ALA A 1 96 ? -0.181 -2.647 10.124 1.00 95.31 96 ALA A CA 1
ATOM 776 C C . ALA A 1 96 ? -0.151 -1.110 10.106 1.00 95.31 96 ALA A C 1
ATOM 778 O O . ALA A 1 96 ? -0.369 -0.482 11.145 1.00 95.31 96 ALA A O 1
ATOM 779 N N . GLU A 1 97 ? 0.050 -0.500 8.931 1.00 96.50 97 GLU A N 1
ATOM 780 C CA . GLU A 1 97 ? 0.035 0.967 8.804 1.00 96.50 97 GLU A CA 1
ATOM 781 C C . GLU A 1 97 ? -1.358 1.535 9.100 1.00 96.50 97 GLU A C 1
ATOM 783 O O . GLU A 1 97 ? -1.488 2.558 9.780 1.00 96.50 97 GLU A O 1
ATOM 788 N N . PHE A 1 98 ? -2.407 0.840 8.647 1.00 97.19 98 PHE A N 1
ATOM 789 C CA . PHE A 1 98 ? -3.784 1.237 8.907 1.00 97.19 98 PHE A CA 1
ATOM 790 C C . PHE A 1 98 ? -4.130 1.193 10.397 1.00 97.19 98 PHE A C 1
ATOM 792 O O . PHE A 1 98 ? -4.739 2.134 10.890 1.00 97.19 98 PHE A O 1
ATOM 799 N N . LEU A 1 99 ? -3.735 0.157 11.146 1.00 96.94 99 LEU A N 1
ATOM 800 C CA . LEU A 1 99 ? -4.018 0.067 12.582 1.00 96.94 99 LEU A CA 1
ATOM 801 C C . LEU A 1 99 ? -3.339 1.207 13.354 1.00 96.94 99 LEU A C 1
ATOM 803 O O . LEU A 1 99 ? -3.948 1.777 14.264 1.00 96.94 99 LEU A O 1
ATOM 807 N N . ARG A 1 100 ? -2.109 1.583 12.982 1.00 96.62 100 ARG A N 1
ATOM 808 C CA . ARG A 1 100 ? -1.420 2.729 13.590 1.00 96.62 100 ARG A CA 1
ATOM 809 C C . ARG A 1 100 ? -2.164 4.038 13.303 1.00 96.62 100 ARG A C 1
ATOM 811 O O . ARG A 1 100 ? -2.412 4.805 14.235 1.00 96.62 100 ARG A O 1
ATOM 818 N N . ASP A 1 101 ? -2.535 4.282 12.045 1.00 96.88 101 ASP A N 1
ATOM 819 C CA . ASP A 1 101 ? -3.298 5.473 11.642 1.00 96.88 101 ASP A CA 1
ATOM 820 C C . ASP A 1 101 ? -4.674 5.535 12.323 1.00 96.88 101 ASP A C 1
ATOM 822 O O . ASP A 1 101 ? -5.014 6.526 12.971 1.00 96.88 101 ASP A O 1
ATOM 826 N N . LEU A 1 102 ? -5.425 4.434 12.271 1.00 97.31 102 LEU A N 1
ATOM 827 C CA . LEU A 1 102 ? -6.716 4.262 12.931 1.00 97.31 102 LEU A CA 1
ATOM 828 C C . LEU A 1 102 ? -6.629 4.599 14.415 1.00 97.31 102 LEU A C 1
ATOM 830 O O . LEU A 1 102 ? -7.475 5.328 14.924 1.00 97.31 102 LEU A O 1
ATOM 834 N N . THR A 1 103 ? -5.623 4.077 15.114 1.00 96.75 103 THR A N 1
ATOM 835 C CA . THR A 1 103 ? -5.502 4.302 16.556 1.00 96.75 103 THR A CA 1
ATOM 836 C C . THR A 1 103 ? -5.249 5.779 16.859 1.00 96.75 103 THR A C 1
ATOM 838 O O . THR A 1 103 ? -5.895 6.349 17.736 1.00 96.75 103 THR A O 1
ATOM 841 N N . SER A 1 104 ? -4.389 6.439 16.078 1.00 96.56 104 SER A N 1
ATOM 842 C CA . SER A 1 104 ? -4.151 7.883 16.194 1.00 96.56 104 SER A CA 1
ATOM 843 C C . SER A 1 104 ? -5.418 8.705 15.918 1.00 96.56 104 SER A C 1
ATOM 845 O O . SER A 1 104 ? -5.768 9.603 16.686 1.00 96.56 104 SER A O 1
ATOM 847 N N . ARG A 1 105 ? -6.170 8.350 14.874 1.00 96.81 105 ARG A N 1
ATOM 848 C CA . ARG A 1 105 ? -7.456 8.977 14.539 1.00 96.81 105 ARG A CA 1
ATOM 849 C C . ARG A 1 105 ? -8.512 8.735 15.614 1.00 96.81 105 ARG A C 1
ATOM 851 O O . ARG A 1 105 ? -9.289 9.634 15.925 1.00 96.81 105 ARG A O 1
ATOM 858 N N . ALA A 1 106 ? -8.530 7.551 16.217 1.00 97.06 106 ALA A N 1
ATOM 859 C CA . ALA A 1 106 ? -9.451 7.224 17.294 1.00 97.06 106 ALA A CA 1
ATOM 860 C C . ALA A 1 106 ? -9.164 8.046 18.557 1.00 97.06 106 ALA A C 1
ATOM 862 O O . ALA A 1 106 ? -10.100 8.589 19.145 1.00 97.06 106 ALA A O 1
ATOM 863 N N . ILE A 1 107 ? -7.884 8.240 18.902 1.00 96.56 107 ILE A N 1
ATOM 864 C CA . ILE A 1 107 ? -7.471 9.186 19.950 1.00 96.56 107 ILE A CA 1
ATOM 865 C C . ILE A 1 107 ? -8.019 10.583 19.637 1.00 96.56 107 ILE A C 1
ATOM 867 O O . ILE A 1 107 ? -8.627 11.208 20.502 1.00 96.56 107 ILE A O 1
ATOM 871 N N . GLN A 1 108 ? -7.898 11.051 18.392 1.00 95.94 108 GLN A N 1
ATOM 872 C CA . GLN A 1 108 ? -8.402 12.368 17.992 1.00 95.94 108 GLN A CA 1
ATOM 873 C C . GLN A 1 108 ? -9.929 12.506 18.139 1.00 95.94 108 GLN A C 1
ATOM 875 O O . GLN A 1 108 ? -10.400 13.553 18.586 1.00 95.94 108 GLN A O 1
ATOM 880 N N . VAL A 1 109 ? -10.710 11.469 17.806 1.00 96.62 109 VAL A N 1
ATOM 881 C CA . VAL A 1 109 ? -12.175 11.453 18.015 1.00 96.62 109 VAL A CA 1
ATOM 882 C C . VAL A 1 109 ? -12.531 11.480 19.504 1.00 96.62 109 VAL A C 1
ATOM 884 O O . VAL A 1 109 ? -13.516 12.105 19.913 1.00 96.62 109 VAL A O 1
ATOM 887 N N . MET A 1 110 ? -11.727 10.813 20.329 1.00 96.31 110 MET A N 1
ATOM 888 C CA . MET A 1 110 ? -11.908 10.770 21.779 1.00 96.31 110 MET A CA 1
ATOM 889 C C . MET A 1 110 ? -11.365 12.025 22.481 1.00 96.31 110 MET A C 1
ATOM 891 O O . MET A 1 110 ? -11.799 12.363 23.582 1.00 96.31 110 MET A O 1
ATOM 895 N N . GLY A 1 111 ? -10.512 12.811 21.825 1.00 94.62 111 GLY A N 1
ATOM 896 C CA . GLY A 1 111 ? -9.883 13.991 22.411 1.00 94.62 111 GLY A CA 1
ATOM 897 C C . GLY A 1 111 ? -9.016 13.610 23.613 1.00 94.62 111 GLY A C 1
ATOM 898 O O . GLY A 1 111 ? -8.312 12.605 23.574 1.00 94.62 111 GLY A O 1
ATOM 899 N N . GLY A 1 112 ? -9.094 14.390 24.697 1.00 94.75 112 GLY A N 1
ATOM 900 C CA . GLY A 1 112 ? -8.330 14.131 25.925 1.00 94.75 112 GLY A CA 1
ATOM 901 C C . GLY A 1 112 ? -8.519 12.715 26.481 1.00 94.75 112 GLY A C 1
ATOM 902 O O . GLY A 1 112 ? -7.545 12.080 26.861 1.00 94.75 112 GLY A O 1
ATOM 903 N N . ASP A 1 113 ? -9.731 12.162 26.429 1.00 94.31 113 ASP A N 1
ATOM 904 C CA . ASP A 1 113 ? -9.998 10.802 26.920 1.00 94.31 113 ASP A CA 1
ATOM 905 C C . ASP A 1 113 ? -9.208 9.727 26.165 1.00 94.31 113 ASP A C 1
ATOM 907 O O . ASP A 1 113 ? -8.892 8.685 26.732 1.00 94.31 113 ASP A O 1
ATOM 911 N N . GLY A 1 114 ? -8.874 9.975 24.895 1.00 94.31 114 GLY A N 1
ATOM 912 C CA . GLY A 1 114 ? -8.102 9.044 24.077 1.00 94.31 114 GLY A CA 1
ATOM 913 C C . GLY A 1 114 ? -6.636 8.929 24.497 1.00 94.31 114 GLY A C 1
ATOM 914 O O . GLY A 1 114 ? -6.013 7.902 24.240 1.00 94.31 114 GLY A O 1
ATOM 915 N N . VAL A 1 115 ? -6.081 9.955 25.150 1.00 92.25 115 VAL A N 1
ATOM 916 C CA . VAL A 1 115 ? -4.702 9.919 25.672 1.00 92.25 115 VAL A CA 1
ATOM 917 C C . VAL A 1 115 ? -4.631 9.460 27.129 1.00 92.25 115 VAL A C 1
ATOM 919 O O . VAL A 1 115 ? -3.549 9.135 27.613 1.00 92.25 115 VAL A O 1
ATOM 922 N N . MET A 1 116 ? -5.766 9.418 27.829 1.00 91.81 116 MET A N 1
ATOM 923 C CA . MET A 1 116 ? -5.837 8.958 29.214 1.00 91.81 116 MET A CA 1
ATOM 924 C C . MET A 1 116 ? -5.906 7.430 29.289 1.00 91.81 116 MET A C 1
ATOM 926 O O . MET A 1 116 ? -6.416 6.759 28.396 1.00 91.81 116 MET A O 1
ATOM 930 N N . SER A 1 117 ? -5.453 6.869 30.410 1.00 87.06 117 SER A N 1
ATOM 931 C CA . SER A 1 117 ? -5.455 5.421 30.662 1.00 87.06 117 SER A CA 1
ATOM 932 C C . SER A 1 117 ? -6.845 4.819 30.908 1.00 87.06 117 SER A C 1
ATOM 934 O O . SER A 1 117 ? -6.965 3.603 31.032 1.00 87.06 117 SER A O 1
ATOM 936 N N . TYR A 1 118 ? -7.901 5.640 30.955 1.00 88.12 118 TYR A N 1
ATOM 937 C CA . TYR A 1 118 ? -9.285 5.179 31.117 1.00 88.12 118 TYR A CA 1
ATOM 938 C C . TYR A 1 118 ? -9.781 4.341 29.935 1.00 88.12 118 TYR A C 1
ATOM 940 O O . TYR A 1 118 ? -10.687 3.525 30.099 1.00 88.12 118 TYR A O 1
ATOM 948 N N . TYR A 1 119 ? -9.197 4.540 28.752 1.00 91.38 119 TYR A N 1
ATOM 949 C CA . TYR A 1 119 ? -9.555 3.818 27.539 1.00 91.38 119 TYR A CA 1
ATOM 950 C C . TYR A 1 119 ? -8.327 3.139 26.924 1.00 91.38 119 TYR A C 1
ATOM 952 O O . TYR A 1 119 ? -7.222 3.679 26.973 1.00 91.38 119 TYR A O 1
ATOM 960 N N . PRO A 1 120 ? -8.497 1.970 26.282 1.00 90.62 120 PRO A N 1
ATOM 961 C CA . PRO A 1 120 ? -7.368 1.183 25.787 1.00 90.62 120 PRO A CA 1
ATOM 962 C C . PRO A 1 120 ? -6.692 1.779 24.540 1.00 90.62 120 PRO A C 1
ATOM 964 O O . PRO A 1 120 ? -5.629 1.307 24.143 1.00 90.62 120 PRO A O 1
ATOM 967 N N . VAL A 1 121 ? -7.279 2.810 23.916 1.00 92.75 121 VAL A N 1
ATOM 968 C CA . VAL A 1 121 ? -6.835 3.338 22.615 1.00 92.75 121 VAL A CA 1
ATOM 969 C C . VAL A 1 121 ? -5.429 3.952 22.655 1.00 92.75 121 VAL A C 1
ATOM 971 O O . VAL A 1 121 ? -4.662 3.770 21.716 1.00 92.75 121 VAL A O 1
ATOM 974 N N . GLY A 1 122 ? -5.048 4.617 23.750 1.00 89.19 122 GLY A N 1
ATOM 975 C CA . GLY A 1 122 ? -3.696 5.158 23.924 1.00 89.19 122 GLY A CA 1
ATOM 976 C C . GLY A 1 122 ? -2.628 4.053 23.904 1.00 89.19 122 GLY A C 1
ATOM 977 O O . GLY A 1 122 ? -1.768 4.057 23.020 1.00 89.19 122 GLY A O 1
ATOM 978 N N . PRO A 1 123 ? -2.699 3.059 24.813 1.00 88.12 123 PRO A N 1
ATOM 979 C CA . PRO A 1 123 ? -1.808 1.895 24.800 1.00 88.12 123 PRO A CA 1
ATOM 980 C C . PRO A 1 123 ? -1.802 1.118 23.474 1.00 88.12 123 PRO A C 1
ATOM 982 O O . PRO A 1 123 ? -0.746 0.656 23.033 1.00 88.12 123 PRO A O 1
ATOM 985 N N . MET A 1 124 ? -2.953 1.013 22.799 1.00 93.81 124 MET A N 1
ATOM 986 C CA . MET A 1 124 ? -3.058 0.358 21.490 1.00 93.81 124 MET A CA 1
ATOM 987 C C . MET A 1 124 ? -2.166 1.007 20.423 1.00 93.81 124 MET A C 1
ATOM 989 O O . MET A 1 124 ? -1.731 0.303 19.516 1.00 93.81 124 MET A O 1
ATOM 993 N N . LEU A 1 125 ? -1.832 2.300 20.525 1.00 93.38 125 LEU A N 1
ATOM 994 C CA . LEU A 1 125 ? -0.997 2.980 19.525 1.00 93.38 125 LEU A CA 1
ATOM 995 C C . LEU A 1 125 ? 0.438 2.439 19.523 1.00 93.38 125 LEU A C 1
ATOM 997 O O . LEU A 1 125 ? 1.037 2.256 18.461 1.00 93.38 125 LEU A O 1
ATOM 1001 N N . ILE A 1 126 ? 0.975 2.143 20.709 1.00 86.94 126 ILE A N 1
ATOM 1002 C CA . ILE A 1 126 ? 2.304 1.537 20.857 1.00 86.94 126 ILE A CA 1
ATOM 1003 C C . ILE A 1 126 ? 2.281 0.123 20.269 1.00 86.94 126 ILE A C 1
ATOM 1005 O O . ILE A 1 126 ? 3.135 -0.219 19.451 1.00 86.94 126 ILE A O 1
ATOM 1009 N N . GLY A 1 127 ? 1.262 -0.671 20.619 1.00 90.88 127 GLY A N 1
ATOM 1010 C CA . GLY A 1 127 ? 1.069 -2.011 20.059 1.00 90.88 127 GLY A CA 1
ATOM 1011 C C . GLY A 1 127 ? 0.927 -1.996 18.534 1.00 90.88 127 GLY A C 1
ATOM 1012 O O . GLY A 1 127 ? 1.528 -2.816 17.844 1.00 90.88 127 GLY A O 1
ATOM 1013 N N . ALA A 1 128 ? 0.205 -1.018 17.987 1.00 94.56 128 ALA A N 1
ATOM 1014 C CA . ALA A 1 128 ? 0.055 -0.836 16.550 1.00 94.56 128 ALA A CA 1
ATOM 1015 C C . ALA A 1 128 ? 1.403 -0.590 15.858 1.00 94.56 128 ALA A C 1
ATOM 1017 O O . ALA A 1 128 ? 1.677 -1.199 14.826 1.00 94.56 128 ALA A O 1
ATOM 1018 N N . LYS A 1 129 ? 2.282 0.232 16.450 1.00 94.56 129 LYS A N 1
ATOM 1019 C CA . LYS A 1 129 ? 3.603 0.528 15.876 1.00 94.56 129 LYS A CA 1
ATOM 1020 C C . LYS A 1 129 ? 4.512 -0.700 15.802 1.00 94.56 129 LYS A C 1
ATOM 1022 O O . LYS A 1 129 ? 5.272 -0.830 14.845 1.00 94.56 129 LYS A O 1
ATOM 1027 N N . ILE A 1 130 ? 4.415 -1.618 16.766 1.00 94.06 130 ILE A N 1
ATOM 1028 C CA . ILE A 1 130 ? 5.193 -2.868 16.759 1.00 94.06 130 ILE A CA 1
ATOM 1029 C C . ILE A 1 130 ? 4.896 -3.689 15.497 1.00 94.06 130 ILE A C 1
ATOM 1031 O O . ILE A 1 130 ? 5.818 -4.251 14.906 1.00 94.06 130 ILE A O 1
ATOM 1035 N N . ASN A 1 131 ? 3.646 -3.703 15.029 1.00 94.25 131 ASN A N 1
ATOM 1036 C CA . ASN A 1 131 ? 3.253 -4.469 13.844 1.00 94.25 131 ASN A CA 1
ATOM 1037 C C . ASN A 1 131 ? 3.889 -3.961 12.544 1.00 94.25 131 ASN A C 1
ATOM 1039 O O . ASN A 1 131 ? 4.105 -4.737 11.610 1.00 94.25 131 ASN A O 1
ATOM 1043 N N . GLU A 1 132 ? 4.251 -2.679 12.471 1.00 95.62 132 GLU A N 1
ATOM 1044 C CA . GLU A 1 132 ? 4.990 -2.157 11.319 1.00 95.62 132 GLU A CA 1
ATOM 1045 C C . GLU A 1 132 ? 6.413 -2.739 11.250 1.00 95.62 132 GLU A C 1
ATOM 1047 O O . GLU A 1 132 ? 6.960 -2.879 10.160 1.00 95.62 132 GLU A O 1
ATOM 1052 N N . ILE A 1 133 ? 6.979 -3.165 12.385 1.00 94.56 133 ILE A N 1
ATOM 1053 C CA . ILE A 1 133 ? 8.389 -3.559 12.531 1.00 94.56 133 ILE A CA 1
ATOM 1054 C C . ILE A 1 133 ? 8.556 -5.086 12.589 1.00 94.56 133 ILE A C 1
ATOM 1056 O O . ILE A 1 133 ? 9.403 -5.648 11.891 1.00 94.56 133 ILE A O 1
ATOM 1060 N N . ALA A 1 134 ? 7.755 -5.763 13.414 1.00 89.75 134 ALA A N 1
ATOM 1061 C CA . ALA A 1 134 ? 7.870 -7.196 13.671 1.00 89.75 134 ALA A CA 1
ATOM 1062 C C . ALA A 1 134 ? 7.563 -8.055 12.427 1.00 89.75 134 ALA A C 1
ATOM 1064 O O . ALA A 1 134 ? 6.834 -7.637 11.522 1.00 89.75 134 ALA A O 1
ATOM 1065 N N . ALA A 1 135 ? 8.143 -9.263 12.384 1.00 85.75 135 ALA A N 1
ATOM 1066 C CA . ALA A 1 135 ? 8.013 -10.239 11.289 1.00 85.75 135 ALA A CA 1
ATOM 1067 C C . ALA A 1 135 ? 8.378 -9.694 9.879 1.00 85.75 135 ALA A C 1
ATOM 1069 O O . ALA A 1 135 ? 7.929 -10.198 8.840 1.00 85.75 135 ALA A O 1
ATOM 1070 N N . GLY A 1 136 ? 9.244 -8.672 9.842 1.00 90.50 136 GLY A N 1
ATOM 1071 C CA . GLY A 1 136 ? 9.745 -7.994 8.645 1.00 90.50 136 GLY A CA 1
ATOM 1072 C C . GLY A 1 136 ? 9.037 -6.664 8.414 1.00 90.50 136 GLY A C 1
ATOM 1073 O O . GLY A 1 136 ? 7.815 -6.642 8.270 1.00 90.50 136 GLY A O 1
ATOM 1074 N N . SER A 1 137 ? 9.801 -5.572 8.339 1.00 95.69 137 SER A N 1
ATOM 1075 C CA . SER A 1 137 ? 9.269 -4.205 8.313 1.00 95.69 137 SER A CA 1
ATOM 1076 C C . SER A 1 137 ? 8.321 -3.923 7.140 1.00 95.69 137 SER A C 1
ATOM 1078 O O . SER A 1 137 ? 8.320 -4.638 6.134 1.00 95.69 137 SER A O 1
ATOM 1080 N N . THR A 1 138 ? 7.520 -2.864 7.242 1.00 95.88 138 THR A N 1
ATOM 1081 C CA . THR A 1 138 ? 6.650 -2.366 6.161 1.00 95.88 138 THR A CA 1
ATOM 1082 C C . THR A 1 138 ? 7.412 -2.117 4.860 1.00 95.88 138 THR A C 1
ATOM 1084 O O . THR A 1 138 ? 6.948 -2.504 3.790 1.00 95.88 138 THR A O 1
ATOM 1087 N N . GLU A 1 139 ? 8.622 -1.571 4.935 1.00 97.25 139 GLU A N 1
ATOM 1088 C CA . GLU A 1 139 ? 9.496 -1.320 3.781 1.00 97.25 139 GLU A CA 1
ATOM 1089 C C . GLU A 1 139 ? 9.951 -2.635 3.149 1.00 97.25 139 GLU A C 1
ATOM 1091 O O . GLU A 1 139 ? 9.966 -2.774 1.926 1.00 97.25 139 GLU A O 1
ATOM 1096 N N . THR A 1 140 ? 10.257 -3.632 3.984 1.00 95.88 140 THR A N 1
ATOM 1097 C CA . THR A 1 140 ? 10.623 -4.971 3.515 1.00 95.88 140 THR A CA 1
ATOM 1098 C C . THR A 1 140 ? 9.459 -5.619 2.767 1.00 95.88 140 THR A C 1
ATOM 1100 O O . THR A 1 140 ? 9.666 -6.181 1.693 1.00 95.88 140 THR A O 1
ATOM 1103 N N . GLN A 1 141 ? 8.229 -5.503 3.280 1.00 95.81 141 GLN A N 1
ATOM 1104 C CA . GLN A 1 141 ? 7.051 -6.035 2.588 1.00 95.81 141 GLN A CA 1
ATOM 1105 C C . GLN A 1 141 ? 6.799 -5.324 1.256 1.00 95.81 141 GLN A C 1
ATOM 1107 O O . GLN A 1 141 ? 6.589 -5.994 0.249 1.00 95.81 141 GLN A O 1
ATOM 1112 N N . LYS A 1 142 ? 6.886 -3.986 1.216 1.00 97.06 142 LYS A N 1
ATOM 1113 C CA . LYS A 1 142 ? 6.764 -3.203 -0.028 1.00 97.06 142 LYS A CA 1
ATOM 1114 C C . LYS A 1 142 ? 7.799 -3.641 -1.067 1.00 97.06 142 LYS A C 1
ATOM 1116 O O . LYS A 1 142 ? 7.465 -3.829 -2.235 1.00 97.06 142 LYS A O 1
ATOM 1121 N N . MET A 1 143 ? 9.039 -3.873 -0.635 1.00 96.50 143 MET A N 1
ATOM 1122 C CA . MET A 1 143 ? 10.110 -4.381 -1.493 1.00 96.50 143 MET A CA 1
ATOM 1123 C C . MET A 1 143 ? 9.807 -5.786 -2.034 1.00 96.50 143 MET A C 1
ATOM 1125 O O . MET A 1 143 ? 10.003 -6.020 -3.227 1.00 96.50 143 MET A O 1
ATOM 1129 N N . ILE A 1 144 ? 9.294 -6.703 -1.203 1.00 93.56 144 ILE A N 1
ATOM 1130 C CA . ILE A 1 144 ? 8.866 -8.043 -1.643 1.00 93.56 144 ILE A CA 1
ATOM 1131 C C . ILE A 1 144 ? 7.755 -7.920 -2.689 1.00 93.56 144 ILE A C 1
ATOM 1133 O O . ILE A 1 144 ? 7.880 -8.478 -3.778 1.00 93.56 144 ILE A O 1
ATOM 1137 N N . ILE A 1 145 ? 6.710 -7.138 -2.406 1.00 95.50 145 ILE A N 1
ATOM 1138 C CA . ILE A 1 145 ? 5.591 -6.921 -3.333 1.00 95.50 145 ILE A CA 1
ATOM 1139 C C . ILE A 1 145 ? 6.114 -6.429 -4.681 1.00 95.50 145 ILE A C 1
ATOM 1141 O O . ILE A 1 145 ? 5.786 -7.023 -5.707 1.00 95.50 145 ILE A O 1
ATOM 1145 N N . TYR A 1 146 ? 6.975 -5.407 -4.684 1.00 95.62 146 TYR A N 1
ATOM 1146 C CA . TYR A 1 146 ? 7.557 -4.875 -5.913 1.00 95.62 146 TYR A CA 1
ATOM 1147 C C . TYR A 1 146 ? 8.366 -5.932 -6.670 1.00 95.62 146 TYR A C 1
ATOM 1149 O O . TYR A 1 146 ? 8.078 -6.203 -7.832 1.00 95.62 146 TYR A O 1
ATOM 1157 N N . ARG A 1 147 ? 9.345 -6.576 -6.019 1.00 93.06 147 ARG A N 1
ATOM 1158 C CA . ARG A 1 147 ? 10.261 -7.521 -6.682 1.00 93.06 147 ARG A CA 1
ATOM 1159 C C . ARG A 1 147 ? 9.559 -8.743 -7.266 1.00 93.06 147 ARG A C 1
ATOM 1161 O O . ARG A 1 147 ? 9.994 -9.259 -8.293 1.00 93.06 147 ARG A O 1
ATOM 1168 N N . PHE A 1 148 ? 8.521 -9.239 -6.598 1.00 91.38 148 PHE A N 1
ATOM 1169 C CA . PHE A 1 148 ? 7.777 -10.404 -7.073 1.00 91.38 148 PHE A CA 1
ATOM 1170 C C . PHE A 1 148 ? 6.712 -10.027 -8.106 1.00 91.38 148 PHE A C 1
ATOM 1172 O O . PHE A 1 148 ? 6.478 -10.799 -9.035 1.00 91.38 148 PHE A O 1
ATOM 1179 N N . SER A 1 149 ? 6.096 -8.848 -7.984 1.00 92.12 149 SER A N 1
ATOM 1180 C CA . SER A 1 149 ? 5.058 -8.404 -8.922 1.00 92.12 149 SER A CA 1
ATOM 1181 C C . SER A 1 149 ? 5.642 -7.851 -10.218 1.00 92.12 149 SER A C 1
ATOM 1183 O O . SER A 1 149 ? 5.080 -8.112 -11.276 1.00 92.12 149 SER A O 1
ATOM 1185 N N . SER A 1 150 ? 6.787 -7.158 -10.182 1.00 89.12 150 SER A N 1
ATOM 1186 C CA . SER A 1 150 ? 7.413 -6.587 -11.386 1.00 89.12 150 SER A CA 1
ATOM 1187 C C . SER A 1 150 ? 7.708 -7.647 -12.447 1.00 89.12 150 SER A C 1
ATOM 1189 O O . SER A 1 150 ? 7.519 -7.409 -13.632 1.00 89.12 150 SER A O 1
ATOM 1191 N N . ARG A 1 151 ? 8.060 -8.865 -12.021 1.00 83.56 151 ARG A N 1
ATOM 1192 C CA . ARG A 1 151 ? 8.263 -10.015 -12.914 1.00 83.56 151 ARG A CA 1
ATOM 1193 C C . ARG A 1 151 ? 6.991 -10.444 -13.646 1.00 83.56 151 ARG A C 1
ATOM 1195 O O . ARG A 1 151 ? 7.087 -10.946 -14.758 1.00 83.56 151 ARG A O 1
ATOM 1202 N N . LYS A 1 152 ? 5.817 -10.275 -13.026 1.00 83.69 152 LYS A N 1
ATOM 1203 C CA . LYS A 1 152 ? 4.515 -10.587 -13.639 1.00 83.69 152 LYS A CA 1
ATOM 1204 C C . LYS A 1 152 ? 4.045 -9.490 -14.594 1.00 83.69 152 LYS A C 1
ATOM 1206 O O . LYS A 1 152 ? 3.327 -9.792 -15.534 1.00 83.69 152 LYS A O 1
ATOM 1211 N N . PHE A 1 153 ? 4.453 -8.244 -14.360 1.00 83.62 153 PHE A N 1
ATOM 1212 C CA . PHE A 1 153 ? 4.066 -7.076 -15.157 1.00 83.62 153 PHE A CA 1
ATOM 1213 C C . PHE A 1 153 ? 5.193 -6.593 -16.082 1.00 83.62 153 PHE A C 1
ATOM 1215 O O . PHE A 1 153 ? 5.336 -5.398 -16.310 1.00 83.62 153 PHE A O 1
ATOM 1222 N N . ASN A 1 154 ? 6.001 -7.517 -16.609 1.00 76.31 154 ASN A N 1
ATOM 1223 C CA . ASN A 1 154 ? 7.142 -7.198 -17.473 1.00 76.31 154 ASN A CA 1
ATOM 1224 C C . ASN A 1 154 ? 6.787 -7.181 -18.974 1.00 76.31 154 ASN A C 1
ATOM 1226 O O . ASN A 1 1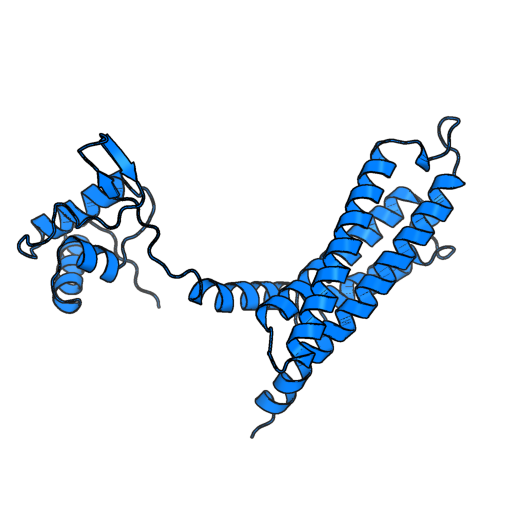54 ? 7.666 -7.347 -19.817 1.00 76.31 154 ASN A O 1
ATOM 1230 N N . GLU A 1 155 ? 5.506 -7.060 -19.327 1.00 72.94 155 GLU A N 1
ATOM 1231 C CA . GLU A 1 155 ? 5.119 -6.947 -20.735 1.00 72.94 155 GLU A CA 1
ATOM 1232 C C . GLU A 1 155 ? 5.462 -5.547 -21.270 1.00 72.94 155 GLU A C 1
ATOM 1234 O O . GLU A 1 155 ? 5.189 -4.553 -20.587 1.00 72.94 155 GLU A O 1
ATOM 1239 N N . PRO A 1 156 ? 6.046 -5.441 -22.478 1.00 70.88 156 PRO A N 1
ATOM 1240 C CA . PRO A 1 156 ? 6.405 -4.154 -23.056 1.00 70.88 156 PRO A CA 1
ATOM 1241 C C . PRO A 1 156 ? 5.145 -3.317 -23.312 1.00 70.88 156 PRO A C 1
ATOM 1243 O O . PRO A 1 156 ? 4.342 -3.602 -24.199 1.00 70.88 156 PRO A O 1
ATOM 1246 N N . PHE A 1 157 ? 4.975 -2.251 -22.527 1.00 78.62 157 PHE A N 1
ATOM 1247 C CA . PHE A 1 157 ? 3.901 -1.264 -22.671 1.00 78.62 157 PHE A CA 1
ATOM 1248 C C . PHE A 1 157 ? 4.427 -0.028 -23.410 1.00 78.62 157 PHE A C 1
ATOM 1250 O O . PHE A 1 157 ? 4.445 1.083 -22.884 1.00 78.62 157 PHE A O 1
ATOM 1257 N N . ARG A 1 158 ? 4.952 -0.240 -24.621 1.00 83.31 158 ARG A N 1
ATOM 1258 C CA . ARG A 1 158 ? 5.610 0.812 -25.404 1.00 83.31 158 ARG A CA 1
ATOM 1259 C C . ARG A 1 158 ? 4.672 1.342 -26.475 1.00 83.31 158 ARG A C 1
ATOM 1261 O O . ARG A 1 158 ? 4.118 0.575 -27.265 1.00 83.31 158 ARG A O 1
ATOM 1268 N N . MET A 1 159 ? 4.464 2.655 -26.490 1.00 89.38 159 MET A N 1
ATOM 1269 C CA . MET A 1 159 ? 3.575 3.288 -27.459 1.00 89.38 159 MET A CA 1
ATOM 1270 C C . MET A 1 159 ? 4.247 3.309 -28.832 1.00 89.38 159 MET A C 1
ATOM 1272 O O . MET A 1 159 ? 5.455 3.512 -28.940 1.00 89.38 159 MET A O 1
ATOM 1276 N N . ARG A 1 160 ? 3.464 3.125 -29.896 1.00 87.25 160 ARG A N 1
ATOM 1277 C CA . ARG A 1 160 ? 3.928 3.215 -31.285 1.00 87.25 160 ARG A CA 1
ATOM 1278 C C . ARG A 1 160 ? 3.089 4.240 -32.035 1.00 87.25 160 ARG A C 1
ATOM 1280 O O . ARG A 1 160 ? 1.874 4.304 -31.856 1.00 87.25 160 ARG A O 1
ATOM 1287 N N . TRP A 1 161 ? 3.733 5.035 -32.887 1.00 87.06 161 TRP A N 1
ATOM 1288 C CA . TRP A 1 161 ? 3.029 5.966 -33.766 1.00 87.06 161 TRP A CA 1
ATOM 1289 C C . TRP A 1 161 ? 2.419 5.229 -34.955 1.00 87.06 161 TRP A C 1
ATOM 1291 O O . TRP A 1 161 ? 3.143 4.622 -35.751 1.00 87.06 161 TRP A O 1
ATOM 1301 N N . ILE A 1 162 ? 1.098 5.317 -35.082 1.00 86.94 162 ILE A N 1
ATOM 1302 C CA . ILE A 1 162 ? 0.322 4.681 -36.145 1.00 86.94 162 ILE A CA 1
ATOM 1303 C C . ILE A 1 162 ? -0.162 5.768 -37.104 1.00 86.94 162 ILE A C 1
ATOM 1305 O O . ILE A 1 162 ? -0.986 6.608 -36.735 1.00 86.94 162 ILE A O 1
ATOM 1309 N N . ASP A 1 163 ? 0.372 5.756 -38.328 1.00 85.12 163 ASP A N 1
ATOM 1310 C CA . ASP A 1 163 ? 0.125 6.802 -39.328 1.00 85.12 163 ASP A CA 1
ATOM 1311 C C . ASP A 1 163 ? -1.349 6.859 -39.740 1.00 85.12 163 ASP A C 1
ATOM 1313 O O . ASP A 1 163 ? -1.891 7.946 -39.919 1.00 85.12 163 ASP A O 1
ATOM 1317 N N . GLU A 1 164 ? -2.032 5.711 -39.809 1.00 88.88 164 GLU A N 1
ATOM 1318 C CA . GLU A 1 164 ? -3.428 5.626 -40.256 1.00 88.88 164 GLU A CA 1
ATOM 1319 C C . GLU A 1 164 ? -4.405 6.377 -39.341 1.00 88.88 164 GLU A C 1
ATOM 1321 O O . GLU A 1 164 ? -5.457 6.824 -39.792 1.00 88.88 164 GLU A O 1
ATOM 1326 N N . ILE A 1 165 ? -4.062 6.514 -38.057 1.00 89.19 165 ILE A N 1
ATOM 1327 C CA . ILE A 1 165 ? -4.876 7.218 -37.054 1.00 89.19 165 ILE A CA 1
ATOM 1328 C C . ILE A 1 165 ? -4.189 8.476 -36.517 1.00 89.19 165 ILE A C 1
ATOM 1330 O O . ILE A 1 165 ? -4.736 9.134 -35.634 1.00 89.19 165 ILE A O 1
ATOM 1334 N N . ASN A 1 166 ? -2.997 8.801 -37.031 1.00 88.25 166 ASN A N 1
ATOM 1335 C CA . ASN A 1 166 ? -2.190 9.951 -36.630 1.00 88.25 166 ASN A CA 1
ATOM 1336 C C . ASN A 1 166 ? -2.028 10.076 -35.098 1.00 88.25 16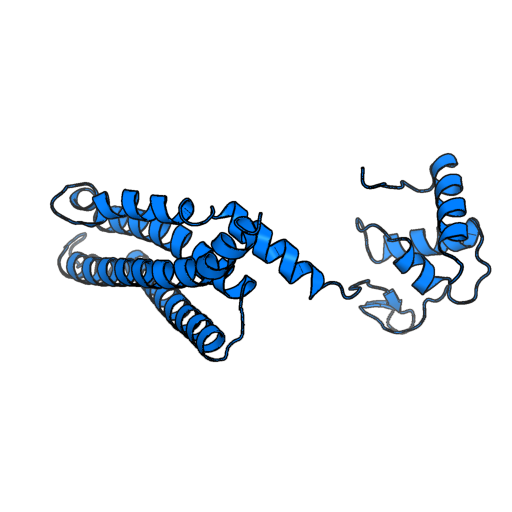6 ASN A C 1
ATOM 1338 O O . ASN A 1 166 ? -2.181 11.160 -34.532 1.00 88.25 166 ASN A O 1
ATOM 1342 N N . SER A 1 167 ? -1.791 8.950 -34.416 1.00 90.38 167 SER A N 1
ATOM 1343 C CA . SER A 1 167 ? -1.755 8.897 -32.952 1.00 90.38 167 SER A CA 1
ATOM 1344 C C . SER A 1 167 ? -0.825 7.807 -32.418 1.00 90.38 167 SER A C 1
ATOM 1346 O O . SER A 1 167 ? -0.576 6.788 -33.070 1.00 90.38 167 SER A O 1
ATOM 1348 N N . ALA A 1 168 ? -0.322 8.031 -31.205 1.00 90.12 168 ALA A N 1
ATOM 1349 C CA . ALA A 1 168 ? 0.435 7.061 -30.433 1.00 90.12 168 ALA A CA 1
ATOM 1350 C C . ALA A 1 168 ? -0.527 6.097 -29.731 1.00 90.12 168 ALA A C 1
ATOM 1352 O O . ALA A 1 168 ? -1.363 6.521 -28.934 1.00 90.12 168 ALA A O 1
ATOM 1353 N N . VAL A 1 169 ? -0.396 4.799 -29.995 1.00 89.69 169 VAL A N 1
ATOM 1354 C CA . VAL A 1 169 ? -1.180 3.752 -29.325 1.00 89.69 169 VAL A CA 1
ATOM 1355 C C . VAL A 1 169 ? -0.297 2.557 -28.994 1.00 89.69 169 VAL A C 1
ATOM 1357 O O . VAL A 1 169 ? 0.715 2.315 -29.654 1.00 89.69 169 VAL A O 1
ATOM 1360 N N . VAL A 1 170 ? -0.693 1.771 -27.994 1.00 87.12 170 VAL A N 1
ATOM 1361 C CA . VAL A 1 170 ? -0.109 0.442 -27.789 1.00 87.12 170 VAL A CA 1
ATOM 1362 C C . VAL A 1 170 ? -0.490 -0.408 -28.996 1.00 87.12 170 VAL A C 1
ATOM 1364 O O . VAL A 1 170 ? -1.673 -0.622 -29.265 1.00 87.12 170 VAL A O 1
ATOM 1367 N N . SER A 1 171 ? 0.503 -0.862 -29.756 1.00 82.88 171 SER A N 1
ATOM 1368 C CA . SER A 1 171 ? 0.279 -1.591 -31.002 1.00 82.88 171 SER A CA 1
ATOM 1369 C C . SER A 1 171 ? 1.206 -2.788 -31.106 1.00 82.88 171 SER A C 1
ATOM 1371 O O . SER A 1 171 ? 2.397 -2.680 -30.839 1.00 82.88 171 SER A O 1
ATOM 1373 N N . LYS A 1 172 ? 0.650 -3.914 -31.565 1.00 79.00 172 LYS A N 1
ATOM 1374 C CA . LYS A 1 172 ? 1.407 -5.113 -31.952 1.00 79.00 172 LYS A CA 1
ATOM 1375 C C . LYS A 1 172 ? 1.863 -5.080 -33.414 1.00 79.00 172 LYS A C 1
ATOM 1377 O O . LYS A 1 172 ? 2.411 -6.066 -33.894 1.00 79.00 172 LYS A O 1
ATOM 1382 N N . LYS A 1 173 ? 1.577 -3.997 -34.152 1.00 82.31 173 LYS A N 1
ATOM 1383 C CA . LYS A 1 173 ? 2.075 -3.842 -35.521 1.00 82.31 173 LYS A CA 1
ATOM 1384 C C . LYS A 1 173 ? 3.593 -3.721 -35.498 1.00 82.31 173 LYS A C 1
ATOM 1386 O O . LYS A 1 173 ? 4.171 -3.082 -34.614 1.00 82.31 173 LYS A O 1
ATOM 1391 N N . ASP A 1 174 ? 4.201 -4.289 -36.527 1.00 84.19 174 ASP A N 1
ATOM 1392 C CA . ASP A 1 174 ? 5.619 -4.130 -36.790 1.00 84.19 174 ASP A CA 1
ATOM 1393 C C . ASP A 1 174 ? 5.996 -2.653 -36.889 1.00 84.19 174 ASP A C 1
ATOM 1395 O O . ASP A 1 174 ? 5.217 -1.814 -37.349 1.00 84.19 174 ASP A O 1
ATOM 1399 N N . SER A 1 175 ? 7.195 -2.334 -36.405 1.00 85.31 175 SER A N 1
ATOM 1400 C CA . SER A 1 175 ? 7.716 -0.977 -36.488 1.00 85.31 175 SER A CA 1
ATOM 1401 C C . SER A 1 175 ? 7.933 -0.599 -37.949 1.00 85.31 175 SER A C 1
ATOM 1403 O O . SER A 1 175 ? 8.306 -1.435 -38.772 1.00 85.31 175 SER A O 1
ATOM 1405 N N . ARG A 1 176 ? 7.771 0.687 -38.270 1.00 86.94 176 ARG A N 1
ATOM 1406 C CA . ARG A 1 176 ? 8.075 1.226 -39.607 1.00 86.94 176 ARG A CA 1
ATOM 1407 C C . ARG A 1 176 ? 9.544 1.049 -40.008 1.00 86.94 176 ARG A C 1
ATOM 1409 O O . ARG A 1 176 ? 9.873 1.178 -41.181 1.00 86.94 176 ARG A O 1
ATOM 1416 N N . PHE A 1 177 ? 10.416 0.804 -39.030 1.00 90.88 177 PHE A N 1
ATOM 1417 C CA . PHE A 1 177 ? 11.847 0.588 -39.227 1.00 90.88 177 PHE A CA 1
ATOM 1418 C C . PHE A 1 177 ? 12.210 -0.896 -39.365 1.00 90.88 177 PHE A C 1
ATOM 1420 O O . PHE A 1 177 ? 13.375 -1.220 -39.595 1.00 90.88 177 PHE A O 1
ATOM 1427 N N . LYS A 1 178 ? 11.236 -1.805 -39.246 1.00 89.12 178 LYS A N 1
ATOM 1428 C CA . LYS A 1 178 ? 11.494 -3.242 -39.289 1.00 89.12 178 LYS A CA 1
ATOM 1429 C C . LYS A 1 178 ? 11.997 -3.648 -40.673 1.00 89.12 178 LYS A C 1
ATOM 1431 O O . LYS A 1 178 ? 11.366 -3.347 -41.683 1.00 89.12 178 LYS A O 1
ATOM 1436 N N . GLY A 1 179 ? 13.125 -4.357 -40.710 1.00 86.19 179 GLY A N 1
ATOM 1437 C CA . GLY A 1 179 ? 13.752 -4.817 -41.954 1.00 86.19 179 GLY A CA 1
ATOM 1438 C C . GLY A 1 179 ? 14.687 -3.801 -42.618 1.00 86.19 179 GLY A C 1
ATOM 1439 O O . GLY A 1 179 ? 15.248 -4.111 -43.667 1.00 86.19 179 GLY A O 1
ATOM 1440 N N . LEU A 1 180 ? 14.888 -2.620 -42.021 1.00 92.00 180 LEU A N 1
ATOM 1441 C CA . LEU A 1 180 ? 15.972 -1.723 -42.419 1.00 92.00 180 LEU A CA 1
ATOM 1442 C C . LEU A 1 180 ? 17.335 -2.297 -42.014 1.00 92.00 180 LEU A C 1
ATOM 1444 O O . LEU A 1 180 ? 17.449 -3.079 -41.070 1.00 92.00 180 LEU A O 1
ATOM 1448 N N . GLU A 1 181 ? 18.384 -1.873 -42.717 1.00 92.00 181 GLU A N 1
ATOM 1449 C CA . GLU A 1 181 ? 19.754 -2.218 -42.344 1.00 92.00 181 GLU A CA 1
ATOM 1450 C C . GLU A 1 181 ? 20.098 -1.638 -40.965 1.00 92.00 181 GLU A C 1
ATOM 1452 O O . GLU A 1 181 ? 19.848 -0.460 -40.683 1.00 92.00 181 GLU A O 1
ATOM 1457 N N . VAL A 1 182 ? 20.695 -2.472 -40.114 1.00 92.56 182 VAL A N 1
ATOM 1458 C CA . VAL A 1 182 ? 21.103 -2.103 -38.758 1.00 92.56 182 VAL A CA 1
ATOM 1459 C C . VAL A 1 182 ? 22.410 -1.310 -38.830 1.00 92.56 182 VAL A C 1
ATOM 1461 O O . VAL A 1 182 ? 23.501 -1.873 -38.797 1.00 92.56 182 VAL A O 1
ATOM 1464 N N . ASN A 1 183 ? 22.291 0.012 -38.944 1.00 94.06 183 ASN A N 1
ATOM 1465 C CA . ASN A 1 183 ? 23.407 0.958 -38.963 1.00 94.06 183 ASN A CA 1
ATOM 1466 C C . ASN A 1 183 ? 23.153 2.143 -38.008 1.00 94.06 183 ASN A C 1
ATOM 1468 O O . ASN A 1 183 ? 22.054 2.292 -37.469 1.00 94.06 183 ASN A O 1
ATOM 1472 N N . GLU A 1 184 ? 24.175 2.977 -37.783 1.00 94.31 184 GLU A N 1
ATOM 1473 C CA . GLU A 1 184 ? 24.122 4.108 -36.837 1.00 94.31 184 GLU A CA 1
ATOM 1474 C C . GLU A 1 184 ? 22.962 5.071 -37.144 1.00 94.31 184 GLU A C 1
ATOM 1476 O O . GLU A 1 184 ? 22.237 5.477 -36.237 1.00 94.31 184 GLU A O 1
ATOM 1481 N N . GLU A 1 185 ? 22.725 5.372 -38.424 1.00 95.69 185 GLU A N 1
ATOM 1482 C CA . GLU A 1 185 ? 21.673 6.294 -38.857 1.00 95.69 185 GLU A CA 1
ATOM 1483 C C . GLU A 1 185 ? 20.266 5.743 -38.580 1.00 95.69 185 GLU A C 1
ATOM 1485 O O . GLU A 1 185 ? 19.411 6.440 -38.028 1.00 95.69 185 GLU A O 1
ATOM 1490 N N . ASN A 1 186 ? 20.003 4.487 -38.945 1.00 95.25 186 ASN A N 1
ATOM 1491 C CA . ASN A 1 186 ? 18.682 3.886 -38.784 1.00 95.25 186 ASN A CA 1
ATOM 1492 C C . ASN A 1 186 ? 18.364 3.592 -37.315 1.00 95.25 186 ASN A C 1
ATOM 1494 O O . ASN A 1 186 ? 17.232 3.809 -36.885 1.00 95.25 186 ASN A O 1
ATOM 1498 N N . VAL A 1 187 ? 19.356 3.17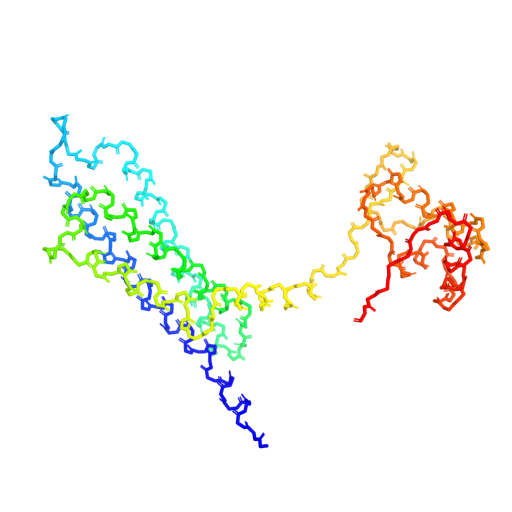5 -36.522 1.00 94.44 187 VAL A N 1
ATOM 1499 C CA . VAL A 1 187 ? 19.193 3.008 -35.070 1.00 94.44 187 VAL A CA 1
ATOM 1500 C C . VAL A 1 187 ? 18.900 4.352 -34.401 1.00 94.44 187 VAL A C 1
ATOM 1502 O O . VAL A 1 187 ? 17.990 4.440 -33.577 1.00 94.44 187 VAL A O 1
ATOM 1505 N N . LEU A 1 188 ? 19.588 5.427 -34.800 1.00 95.69 188 LEU A N 1
ATOM 1506 C CA . LEU A 1 188 ? 19.294 6.766 -34.292 1.00 95.69 188 LEU A CA 1
ATOM 1507 C C . LEU A 1 188 ? 17.874 7.224 -34.664 1.00 95.69 188 LEU A C 1
ATOM 1509 O O . LEU A 1 188 ? 17.186 7.805 -33.825 1.00 95.69 188 LEU A O 1
ATOM 1513 N N . LYS A 1 189 ? 17.394 6.925 -35.882 1.00 94.69 189 LYS A N 1
ATOM 1514 C CA . LYS A 1 189 ? 16.003 7.205 -36.294 1.00 94.69 189 LYS A CA 1
ATOM 1515 C C . LYS A 1 189 ? 14.982 6.467 -35.430 1.00 94.69 189 LYS A C 1
ATOM 1517 O O . LYS A 1 189 ? 13.974 7.071 -35.071 1.00 94.69 189 LYS A O 1
ATOM 1522 N N . VAL A 1 190 ? 15.241 5.203 -35.084 1.00 94.00 190 VAL A N 1
ATOM 1523 C CA . VAL A 1 190 ? 14.382 4.417 -34.180 1.00 94.00 190 VAL A CA 1
ATOM 1524 C C . VAL A 1 190 ? 14.296 5.096 -32.815 1.00 94.00 190 VAL A C 1
ATOM 1526 O O . VAL A 1 190 ? 13.194 5.396 -32.363 1.00 94.00 190 VAL A O 1
ATOM 1529 N N . ILE A 1 191 ? 15.442 5.418 -32.205 1.00 93.94 191 ILE A N 1
ATOM 1530 C CA . ILE A 1 191 ? 15.503 6.053 -30.879 1.00 93.94 191 ILE A CA 1
ATOM 1531 C C . ILE A 1 191 ? 14.834 7.435 -30.896 1.00 93.94 191 ILE A C 1
ATOM 1533 O O . ILE A 1 191 ? 14.050 7.762 -30.008 1.00 93.94 191 ILE A O 1
ATOM 1537 N N . ALA A 1 192 ? 15.094 8.250 -31.920 1.00 93.12 192 ALA A N 1
ATOM 1538 C CA . ALA A 1 192 ? 14.505 9.582 -32.044 1.00 93.12 192 ALA A CA 1
ATOM 1539 C C . ALA A 1 192 ? 12.984 9.530 -32.261 1.00 93.12 192 ALA A C 1
ATOM 1541 O O . ALA A 1 192 ? 12.236 10.319 -31.677 1.00 93.12 192 ALA A O 1
ATOM 1542 N N . HIS A 1 193 ? 12.515 8.600 -33.096 1.00 92.06 193 HIS A N 1
ATOM 1543 C CA . HIS A 1 193 ? 11.089 8.385 -33.312 1.00 92.06 193 HIS A CA 1
ATOM 1544 C C . HIS A 1 193 ? 10.412 7.913 -32.030 1.00 92.06 193 HIS A C 1
ATOM 1546 O O . HIS A 1 193 ? 9.346 8.408 -31.674 1.00 92.06 193 HIS A O 1
ATOM 1552 N N . ASP A 1 194 ? 11.040 6.982 -31.324 1.00 92.06 194 ASP A N 1
ATOM 1553 C CA . ASP A 1 194 ? 10.534 6.506 -30.058 1.00 92.06 194 ASP A CA 1
ATOM 1554 C C . ASP A 1 194 ? 10.461 7.613 -29.002 1.00 92.06 194 ASP A C 1
ATOM 1556 O O . ASP A 1 194 ? 9.421 7.767 -28.377 1.00 92.06 194 ASP A O 1
ATOM 1560 N N . TYR A 1 195 ? 11.485 8.457 -28.872 1.00 92.44 195 TYR A N 1
ATOM 1561 C CA . TYR A 1 195 ? 11.478 9.581 -27.933 1.00 92.44 195 TYR A CA 1
ATOM 1562 C C . TYR A 1 195 ? 10.309 10.553 -28.168 1.00 92.44 195 TYR A C 1
ATOM 1564 O O . TYR A 1 195 ? 9.763 11.123 -27.223 1.00 92.44 195 TYR A O 1
ATOM 1572 N N . LYS A 1 196 ? 9.875 10.721 -29.426 1.00 90.50 196 LYS A N 1
ATOM 1573 C CA . LYS A 1 196 ? 8.689 11.523 -29.769 1.00 90.50 196 LYS A CA 1
ATOM 1574 C C . LYS A 1 196 ? 7.394 10.910 -29.220 1.00 90.50 196 LYS A C 1
ATOM 1576 O O . LYS A 1 196 ? 6.448 11.636 -28.924 1.00 90.50 196 LYS A O 1
ATOM 1581 N N . VAL A 1 197 ? 7.338 9.584 -29.135 1.00 91.81 197 VAL A N 1
ATOM 1582 C CA . VAL A 1 197 ? 6.138 8.805 -28.801 1.00 91.81 197 VAL A CA 1
ATOM 1583 C C . VAL A 1 197 ? 6.109 8.409 -27.319 1.00 91.81 197 VAL A C 1
ATOM 1585 O O . VAL A 1 197 ? 5.044 8.388 -26.707 1.00 91.81 197 VAL A O 1
ATOM 1588 N N . ASN A 1 198 ? 7.278 8.152 -26.739 1.00 92.12 198 ASN A N 1
ATOM 1589 C CA . ASN A 1 198 ? 7.528 7.715 -25.371 1.00 92.12 198 ASN A CA 1
ATOM 1590 C C . ASN A 1 198 ? 8.507 8.692 -24.680 1.00 92.12 198 ASN A C 1
ATOM 1592 O O . ASN A 1 198 ? 9.621 8.306 -24.313 1.00 92.12 198 ASN A O 1
ATOM 1596 N N . PRO A 1 199 ? 8.142 9.978 -24.517 1.00 91.38 199 PRO A N 1
ATOM 1597 C CA . PRO A 1 199 ? 9.058 10.982 -23.987 1.00 91.38 199 PRO A CA 1
ATOM 1598 C C . PRO A 1 199 ? 9.489 10.650 -22.555 1.00 91.38 199 PRO A C 1
ATOM 1600 O O . PRO A 1 199 ? 8.686 10.206 -21.736 1.00 91.38 199 PRO A O 1
ATOM 1603 N N . ALA A 1 200 ? 10.763 10.915 -22.253 1.00 88.44 200 ALA A N 1
ATOM 1604 C CA . ALA A 1 200 ? 11.405 10.657 -20.956 1.00 88.44 200 ALA A CA 1
ATOM 1605 C C . ALA A 1 200 ? 11.486 9.176 -20.524 1.00 88.44 200 ALA A C 1
ATOM 1607 O O . ALA A 1 200 ? 11.873 8.896 -19.388 1.00 88.44 200 ALA A O 1
ATOM 1608 N N . LEU A 1 201 ? 11.178 8.231 -21.417 1.00 91.12 201 LEU A N 1
ATOM 1609 C CA . LEU A 1 201 ? 11.399 6.802 -21.202 1.00 91.12 201 LEU A CA 1
ATOM 1610 C C . LEU A 1 201 ? 12.650 6.353 -21.961 1.00 91.12 201 LEU A C 1
ATOM 1612 O O . LEU A 1 201 ? 12.903 6.797 -23.079 1.00 91.12 201 LEU A O 1
ATOM 1616 N N . TYR A 1 202 ? 13.445 5.474 -21.353 1.00 90.31 202 TYR A N 1
ATOM 1617 C CA . TYR A 1 202 ? 14.595 4.883 -22.031 1.00 90.31 202 TYR A CA 1
ATOM 1618 C C . TYR A 1 202 ? 14.161 3.711 -22.926 1.00 90.31 202 TYR A C 1
ATOM 1620 O O . TYR A 1 202 ? 13.078 3.140 -22.763 1.00 90.31 202 TYR A O 1
ATOM 1628 N N . MET A 1 203 ? 15.018 3.365 -23.886 1.00 90.75 203 MET A N 1
ATOM 1629 C CA . MET A 1 203 ? 14.936 2.123 -24.654 1.00 90.75 203 MET A CA 1
ATOM 1630 C C . MET A 1 203 ? 15.875 1.088 -24.047 1.00 90.75 203 MET A C 1
ATOM 1632 O O . MET A 1 203 ? 17.041 1.386 -23.788 1.00 90.75 203 MET A O 1
ATOM 1636 N N . THR A 1 204 ? 15.399 -0.139 -23.866 1.00 90.19 204 THR A N 1
ATOM 1637 C CA . THR A 1 204 ? 16.286 -1.290 -23.690 1.00 90.19 204 THR A CA 1
ATOM 1638 C C . THR A 1 204 ? 16.857 -1.721 -25.049 1.00 90.19 204 THR A C 1
ATOM 1640 O O . THR A 1 204 ? 16.253 -1.459 -26.094 1.00 90.19 204 THR A O 1
ATOM 1643 N N . PRO A 1 205 ? 17.995 -2.440 -25.079 1.00 90.81 205 PRO A N 1
ATOM 1644 C CA . PRO A 1 205 ? 18.485 -3.047 -26.315 1.00 90.81 205 PRO A CA 1
ATOM 1645 C C . PRO A 1 205 ? 17.462 -3.975 -26.986 1.00 90.81 205 PRO A C 1
ATOM 1647 O O . PRO A 1 205 ? 17.454 -4.087 -28.209 1.00 90.81 205 PRO A O 1
ATOM 1650 N N . ASP A 1 206 ? 16.599 -4.629 -26.202 1.00 89.38 206 ASP A N 1
ATOM 1651 C CA . ASP A 1 206 ? 15.545 -5.492 -26.732 1.00 89.38 206 ASP A CA 1
ATOM 1652 C C . ASP A 1 206 ? 14.403 -4.697 -27.381 1.00 89.38 206 ASP A C 1
ATOM 1654 O O . ASP A 1 206 ? 13.913 -5.134 -28.419 1.00 89.38 206 ASP A O 1
ATOM 1658 N N . ASP A 1 207 ? 14.060 -3.509 -26.867 1.00 89.75 207 ASP A N 1
ATOM 1659 C CA . ASP A 1 207 ? 13.075 -2.617 -27.503 1.00 89.75 207 ASP A CA 1
ATOM 1660 C C . ASP A 1 207 ? 13.546 -2.179 -28.899 1.00 89.75 207 ASP A C 1
ATOM 1662 O O . ASP A 1 207 ? 12.799 -2.243 -29.873 1.00 89.75 207 ASP A O 1
ATOM 1666 N N . VAL A 1 208 ? 14.816 -1.767 -29.020 1.00 91.50 208 VAL A N 1
ATOM 1667 C CA . VAL A 1 208 ? 15.397 -1.372 -30.318 1.00 91.50 208 VAL A CA 1
ATOM 1668 C C . VAL A 1 208 ? 15.430 -2.565 -31.268 1.00 91.50 208 VAL A C 1
ATOM 1670 O O . VAL A 1 208 ? 15.075 -2.440 -32.441 1.00 91.50 208 VAL A O 1
ATOM 1673 N N . ARG A 1 209 ? 15.815 -3.739 -30.761 1.00 91.38 209 ARG A N 1
ATOM 1674 C CA . ARG A 1 209 ? 15.859 -4.982 -31.536 1.00 91.38 209 ARG A CA 1
ATOM 1675 C C . ARG A 1 209 ? 14.481 -5.401 -32.043 1.00 91.38 209 ARG A C 1
ATOM 1677 O O . ARG A 1 209 ? 14.394 -5.942 -33.141 1.00 91.38 209 ARG A O 1
ATOM 1684 N N . GLU A 1 210 ? 13.417 -5.176 -31.279 1.00 88.94 210 GLU A N 1
ATOM 1685 C CA . GLU A 1 210 ? 12.045 -5.445 -31.724 1.00 88.94 210 GLU A CA 1
ATOM 1686 C C . GLU A 1 210 ? 11.629 -4.523 -32.884 1.00 88.94 210 GLU A C 1
ATOM 1688 O O . GLU A 1 210 ? 10.900 -4.943 -33.787 1.00 88.94 210 GLU A O 1
ATOM 1693 N N . ASP A 1 211 ? 12.143 -3.292 -32.901 1.00 89.81 211 ASP A N 1
ATOM 1694 C CA . ASP A 1 211 ? 11.792 -2.288 -33.902 1.00 89.81 211 ASP A CA 1
ATOM 1695 C C . ASP A 1 211 ? 12.587 -2.390 -35.210 1.00 89.81 211 ASP A C 1
ATOM 1697 O O . ASP A 1 211 ? 11.999 -2.213 -36.276 1.00 89.81 211 ASP A O 1
ATOM 1701 N N . ILE A 1 212 ? 13.892 -2.678 -35.165 1.00 92.75 212 ILE A N 1
ATOM 1702 C CA . ILE A 1 212 ? 14.743 -2.740 -36.373 1.00 92.75 212 ILE A CA 1
ATOM 1703 C C . ILE A 1 212 ? 15.281 -4.144 -36.680 1.00 92.75 212 ILE A C 1
ATOM 1705 O O . ILE A 1 212 ? 15.509 -4.477 -37.842 1.00 92.75 212 ILE A O 1
ATOM 1709 N N . GLY A 1 213 ? 15.432 -4.997 -35.665 1.00 90.50 213 GLY A N 1
ATOM 1710 C CA . GLY A 1 213 ? 16.109 -6.292 -35.754 1.00 90.50 213 GLY A CA 1
ATOM 1711 C C . GLY A 1 213 ? 17.572 -6.240 -35.298 1.00 90.50 213 GLY A C 1
ATOM 1712 O O . GLY A 1 213 ? 17.965 -5.390 -34.502 1.00 90.50 213 GLY A O 1
ATOM 1713 N N . GLY A 1 214 ? 18.385 -7.175 -35.797 1.00 89.31 214 GLY A N 1
ATOM 1714 C CA . GLY A 1 214 ? 19.822 -7.255 -35.502 1.00 89.31 214 GLY A CA 1
ATOM 1715 C C . GLY A 1 214 ? 20.190 -8.073 -34.262 1.00 89.31 214 GLY A C 1
ATOM 1716 O O . GLY A 1 214 ? 19.334 -8.525 -33.495 1.00 89.31 214 GLY A O 1
ATOM 1717 N N . SER A 1 215 ? 21.495 -8.297 -34.082 1.00 91.12 215 SER A N 1
ATOM 1718 C CA . SER A 1 215 ? 22.017 -8.951 -32.883 1.00 91.12 215 SER A CA 1
ATOM 1719 C C . SER A 1 215 ? 22.194 -7.937 -31.749 1.00 91.12 215 SER A C 1
ATOM 1721 O O . SER A 1 215 ? 22.486 -6.761 -31.972 1.00 91.12 215 SER A O 1
ATOM 1723 N N . ARG A 1 216 ? 22.047 -8.397 -30.501 1.00 90.12 216 ARG A N 1
ATOM 1724 C CA . ARG A 1 216 ? 22.250 -7.546 -29.318 1.00 90.12 216 ARG A CA 1
ATOM 1725 C C . ARG A 1 216 ? 23.665 -6.962 -29.275 1.00 90.12 216 ARG A C 1
ATOM 1727 O O . ARG A 1 216 ? 23.835 -5.825 -28.856 1.00 90.12 216 ARG A O 1
ATOM 1734 N N . THR A 1 217 ? 24.662 -7.724 -29.721 1.00 91.25 217 THR A N 1
ATOM 1735 C CA . THR A 1 217 ? 26.065 -7.295 -29.754 1.00 91.25 217 THR A CA 1
ATOM 1736 C C . THR A 1 217 ? 26.275 -6.140 -30.730 1.00 91.25 217 THR A C 1
ATOM 1738 O O . THR A 1 217 ? 26.925 -5.158 -30.377 1.00 91.25 217 THR A O 1
ATOM 1741 N N . ASP A 1 218 ? 25.679 -6.218 -31.921 1.00 90.94 218 ASP A N 1
ATOM 1742 C CA . ASP A 1 218 ? 25.804 -5.168 -32.939 1.00 90.94 218 ASP A CA 1
ATOM 1743 C C . ASP A 1 218 ? 25.144 -3.868 -32.472 1.00 90.94 218 ASP A C 1
ATOM 1745 O O . ASP A 1 218 ? 25.730 -2.794 -32.595 1.00 90.94 218 ASP A O 1
ATOM 1749 N N . LEU A 1 219 ? 23.962 -3.972 -31.853 1.00 92.62 219 LEU A N 1
ATOM 1750 C CA . LEU A 1 219 ? 23.259 -2.824 -31.279 1.00 92.62 219 LEU A CA 1
ATOM 1751 C C . LEU A 1 219 ? 24.060 -2.159 -30.154 1.00 92.62 219 LEU A C 1
ATOM 1753 O O . LEU A 1 219 ? 24.177 -0.939 -30.143 1.00 92.62 219 LEU A O 1
ATOM 1757 N N . LEU A 1 220 ? 24.665 -2.935 -29.247 1.00 92.56 220 LEU A N 1
ATOM 1758 C CA . LEU A 1 220 ? 25.512 -2.386 -28.180 1.00 92.56 220 LEU A CA 1
ATOM 1759 C C . LEU A 1 220 ? 26.736 -1.646 -28.737 1.00 92.56 220 LEU A C 1
ATOM 1761 O O . LEU A 1 220 ? 27.071 -0.566 -28.253 1.00 92.56 220 LEU A O 1
ATOM 1765 N N . ASN A 1 221 ? 27.370 -2.185 -29.783 1.00 93.38 221 ASN A N 1
ATOM 1766 C CA . ASN A 1 221 ? 28.478 -1.508 -30.458 1.00 93.38 221 ASN A CA 1
ATOM 1767 C C . ASN A 1 221 ? 28.029 -0.1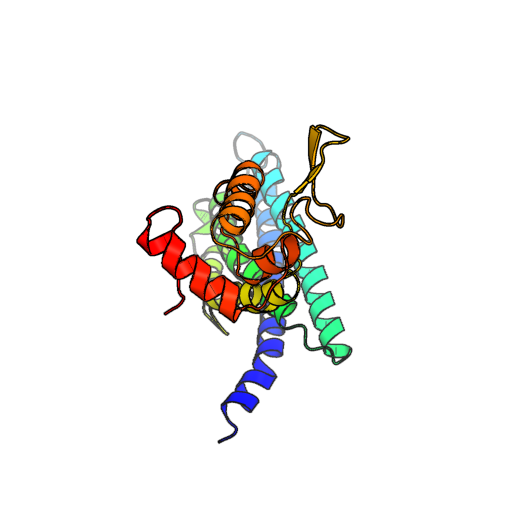82 -31.089 1.00 93.38 221 ASN A C 1
ATOM 1769 O O . ASN A 1 221 ? 28.734 0.819 -30.976 1.00 93.38 221 ASN A O 1
ATOM 1773 N N . ILE A 1 222 ? 26.853 -0.157 -31.723 1.00 94.19 222 ILE A N 1
ATOM 1774 C CA . ILE A 1 222 ? 26.268 1.064 -32.292 1.00 94.19 222 ILE A CA 1
ATOM 1775 C C . ILE A 1 222 ? 25.933 2.077 -31.191 1.00 94.19 222 ILE A C 1
ATOM 1777 O O . ILE A 1 222 ? 26.243 3.255 -31.346 1.00 94.19 222 ILE A O 1
ATOM 1781 N N . PHE A 1 223 ? 25.357 1.646 -30.065 1.00 94.38 223 PHE A N 1
ATOM 1782 C CA . PHE A 1 223 ? 25.036 2.544 -28.952 1.00 94.38 223 PHE A CA 1
ATOM 1783 C C . PHE A 1 223 ? 26.281 3.220 -28.380 1.00 94.38 223 PHE A C 1
ATOM 1785 O O . PHE A 1 223 ? 26.258 4.430 -28.180 1.00 94.38 223 PHE A O 1
ATOM 1792 N N . ASN A 1 224 ? 27.381 2.481 -28.204 1.00 93.62 224 ASN A N 1
ATOM 1793 C CA . ASN A 1 224 ? 28.645 3.061 -27.739 1.00 93.62 224 ASN A CA 1
ATOM 1794 C C . ASN A 1 224 ? 29.153 4.150 -28.699 1.00 93.62 224 ASN A C 1
ATOM 1796 O O . ASN A 1 224 ? 29.529 5.232 -28.261 1.00 93.62 224 ASN A O 1
ATOM 1800 N N . LYS A 1 225 ? 29.098 3.912 -30.017 1.00 95.31 225 LYS A N 1
ATOM 1801 C CA . LYS A 1 225 ? 29.495 4.923 -31.012 1.00 95.31 225 LYS A CA 1
ATOM 1802 C C . LYS A 1 225 ? 28.577 6.149 -31.013 1.00 95.31 225 LYS A C 1
ATOM 1804 O O . LYS A 1 225 ? 29.056 7.276 -31.106 1.00 95.31 225 LYS A O 1
ATOM 1809 N N . LEU A 1 226 ? 27.262 5.947 -30.908 1.00 95.44 226 LEU A N 1
ATOM 1810 C CA . LEU A 1 226 ? 26.292 7.046 -30.832 1.00 95.44 226 LEU A CA 1
ATOM 1811 C C . LEU A 1 226 ? 26.463 7.867 -29.542 1.00 95.44 226 LEU A C 1
ATOM 1813 O O . LEU A 1 226 ? 26.248 9.081 -29.552 1.00 95.44 226 LEU A O 1
ATOM 1817 N N . GLU A 1 227 ? 26.867 7.228 -28.444 1.00 95.25 227 GLU A N 1
ATOM 1818 C CA . GLU A 1 227 ? 27.205 7.893 -27.184 1.00 95.25 227 GLU A CA 1
ATOM 1819 C C . GLU A 1 227 ? 28.515 8.691 -27.287 1.00 95.25 227 GLU A C 1
ATOM 1821 O O . GLU A 1 227 ? 28.555 9.846 -26.860 1.00 95.25 227 GLU A O 1
ATOM 1826 N N . GLU A 1 228 ? 29.555 8.151 -27.935 1.00 95.56 228 GLU A N 1
ATOM 1827 C CA . GLU A 1 228 ? 30.796 8.888 -28.240 1.00 95.56 228 GLU A CA 1
ATOM 1828 C C . GLU A 1 228 ? 30.519 10.155 -29.068 1.00 95.56 228 GLU A C 1
ATOM 1830 O O . GLU A 1 228 ? 31.100 11.216 -28.821 1.00 95.56 228 GLU A O 1
ATOM 1835 N N . GLN A 1 229 ? 29.575 10.067 -30.010 1.00 95.56 229 GLN A N 1
ATOM 1836 C CA . GLN A 1 229 ? 29.093 11.195 -30.813 1.00 95.56 229 GLN A CA 1
ATOM 1837 C C . GLN A 1 229 ? 28.157 12.147 -30.041 1.00 95.56 229 GLN A C 1
ATOM 1839 O O . GLN A 1 229 ? 27.764 13.183 -30.580 1.00 95.56 229 GLN A O 1
ATOM 1844 N N . LYS A 1 230 ? 27.810 11.837 -28.783 1.00 94.31 230 LYS A N 1
ATOM 1845 C CA . LYS A 1 230 ? 26.872 12.587 -27.923 1.00 94.31 230 LYS A CA 1
ATOM 1846 C C . LYS A 1 230 ? 25.453 12.706 -28.495 1.00 94.31 230 LYS A C 1
ATOM 1848 O O . LYS A 1 230 ? 24.747 13.670 -28.201 1.00 94.31 230 LYS A O 1
ATOM 1853 N N . LEU A 1 231 ? 25.038 11.738 -29.311 1.00 93.75 231 LEU A N 1
ATOM 1854 C CA . LEU A 1 231 ? 23.696 11.687 -29.903 1.00 93.75 231 LEU A CA 1
ATOM 1855 C C . LEU A 1 231 ? 22.692 10.965 -28.999 1.00 93.75 231 LEU A C 1
ATOM 1857 O O . LEU A 1 231 ? 21.495 11.238 -29.071 1.00 93.75 231 LEU A O 1
ATOM 1861 N N . ILE A 1 232 ? 23.179 10.072 -28.136 1.00 93.94 232 ILE A N 1
ATOM 1862 C CA . ILE A 1 232 ? 22.393 9.370 -27.118 1.00 93.94 232 ILE A CA 1
ATOM 1863 C C . ILE A 1 232 ? 23.142 9.367 -25.778 1.00 93.94 232 ILE A C 1
ATOM 1865 O O . ILE A 1 232 ? 24.330 9.679 -25.728 1.00 93.94 232 ILE A O 1
ATOM 1869 N N . ALA A 1 233 ? 22.451 8.983 -24.704 1.00 92.69 233 ALA A N 1
ATOM 1870 C CA . ALA A 1 233 ? 23.051 8.704 -23.401 1.00 92.69 233 ALA A CA 1
ATOM 1871 C C . ALA A 1 233 ? 22.729 7.262 -22.997 1.00 92.69 233 ALA A C 1
ATOM 1873 O O . ALA A 1 233 ? 21.557 6.872 -23.011 1.00 92.69 233 ALA A O 1
ATOM 1874 N N . VAL A 1 234 ? 23.745 6.477 -22.637 1.00 92.06 234 VAL A N 1
ATOM 1875 C CA . VAL A 1 234 ? 23.585 5.075 -22.241 1.00 92.06 234 VAL A CA 1
ATOM 1876 C C . VAL A 1 234 ? 23.728 4.957 -20.725 1.00 92.06 234 VAL A C 1
ATOM 1878 O O . VAL A 1 234 ? 24.593 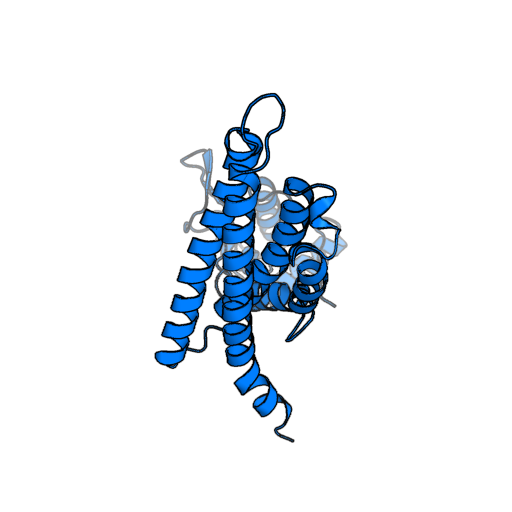5.563 -20.096 1.00 92.06 234 VAL A O 1
ATOM 1881 N N . HIS A 1 235 ? 22.854 4.162 -20.108 1.00 90.00 235 HIS A N 1
ATOM 1882 C CA . HIS A 1 235 ? 22.967 3.793 -18.701 1.00 90.00 235 HIS A CA 1
ATOM 1883 C C . HIS A 1 235 ? 23.373 2.325 -18.585 1.00 90.00 235 HIS A C 1
ATOM 1885 O O . HIS A 1 235 ? 22.774 1.463 -19.227 1.00 90.00 235 HIS A O 1
ATOM 1891 N N . GLN A 1 236 ? 24.376 2.044 -17.755 1.00 85.19 236 GLN A N 1
ATOM 1892 C CA . GLN A 1 236 ? 24.800 0.689 -17.420 1.00 85.19 236 GLN A CA 1
ATOM 1893 C C . GLN A 1 236 ? 24.595 0.473 -15.920 1.00 85.19 236 GLN A C 1
ATOM 1895 O O . GLN A 1 236 ? 25.104 1.254 -15.110 1.00 85.19 236 GLN A O 1
ATOM 1900 N N . ASP A 1 237 ? 23.852 -0.576 -15.562 1.00 78.88 237 ASP A N 1
ATOM 1901 C CA . ASP A 1 237 ? 23.735 -1.014 -14.172 1.00 78.88 237 ASP A CA 1
ATOM 1902 C C . ASP A 1 237 ? 25.133 -1.399 -13.653 1.00 78.88 237 ASP A C 1
ATOM 1904 O O . ASP A 1 237 ? 25.882 -2.105 -14.334 1.00 78.88 237 ASP A O 1
ATOM 1908 N N . ARG A 1 238 ? 25.498 -0.897 -12.469 1.00 45.84 238 ARG A N 1
ATOM 1909 C CA . ARG A 1 238 ? 26.758 -1.228 -11.783 1.00 45.84 238 ARG A CA 1
ATOM 1910 C C . ARG A 1 238 ? 26.679 -2.551 -11.033 1.00 45.84 238 ARG A C 1
ATOM 1912 O O . ARG A 1 238 ? 25.613 -2.819 -10.435 1.00 45.84 238 ARG A O 1
#